Protein AF-A0A7S2J8N6-F1 (afdb_monomer_lite)

Sequence (350 aa):
DLPNPERLVEQILEKVAVFEDYTSNLTEEGRSVVRNVAEVIDEYPELQVMAEGHVSGPEMWRKKSEVAVLSRARAAVAAEALRAAGVLNDVAPVARGNEDALTACCRFRVRLGPLLPPQRRVDLITQRFGLDFPRQGAELSQQGCRVLNALASLVREAGSGATLVVPRQSSTLAWKRAELIVRTLREVLMEQNAGPEACVELQTAPEGSRIGMFAELVLHDGQTEAQAVPLEQQLMGERDPQEKLCEILADTPLAFGSTSGALLPEVLPVIRQLASVLRTVDRQTCLIEAYSGPKSARSKGTMQERAKHLAIALAEEGVDIPLIAKGHCAGYVAAGTSAAGPLLLGGPGW

InterPro domains:
  IPR036737 OmpA-like domain superfamily [G3DSA:3.30.1330.60] (3-128)
  IPR036737 OmpA-like domain superfamily [SSF103088] (10-90)

Organism: NCBI:txid1333877

Foldseek 3Di:
DPPDLVVVLQVLLQDWQAADALALHTDPSSLVSLLSNLVSCLLQLAWAKEWFFEADDDPPCPDQVSLQVRSQSNLVSSQVSSVVSPRNHNYHRHRPRCPPVDHRTIGMDTPDDPGDQLQLVLLVLCQEQNFDDPPPDLDGDPNNLSSLLSNLSSLLVLLQAKEKEAEPPDDPSLVSNLVVSQVSSVVSCVVVVRDPRRHYYYYYDDPPFPPPNDIGIGHDHPVPPPDPPDPCNVRPDDDDLQQQQLVLCVVPPFDADPPQLAGDPVCLVSLLSNLVSLQVDPSFEWEQEFEDAADDPVQQVSRQSNQVNSVVSSVVSPRPHHYHGGGDYHDPDPDDDDRPGTDRDRHDDD

Structure (mmCIF, N/CA/C/O backbone):
data_AF-A0A7S2J8N6-F1
#
_entry.id   AF-A0A7S2J8N6-F1
#
loop_
_atom_site.group_PDB
_atom_site.id
_atom_site.type_symbol
_atom_site.label_atom_id
_atom_site.label_alt_id
_atom_site.label_comp_id
_atom_site.label_asym_id
_atom_site.label_entity_id
_atom_site.label_seq_id
_atom_site.pdbx_PDB_ins_code
_atom_site.Cartn_x
_atom_site.Cartn_y
_atom_site.Cartn_z
_atom_site.occupancy
_atom_site.B_iso_or_equiv
_atom_site.auth_seq_id
_atom_site.auth_comp_id
_atom_site.auth_asym_id
_atom_site.auth_atom_id
_atom_site.pdbx_PDB_model_num
ATOM 1 N N . ASP A 1 1 ? -24.859 -1.851 -18.350 1.00 35.53 1 ASP A N 1
ATOM 2 C CA . ASP A 1 1 ? -23.498 -2.387 -18.543 1.00 35.53 1 ASP A CA 1
ATOM 3 C C . ASP A 1 1 ? -22.463 -1.352 -18.143 1.00 35.53 1 ASP A C 1
ATOM 5 O O . ASP A 1 1 ? -22.032 -0.555 -18.965 1.00 35.53 1 ASP A O 1
ATOM 9 N N . LEU A 1 2 ? -22.131 -1.299 -16.852 1.00 32.44 2 LEU A N 1
ATOM 10 C CA . LEU A 1 2 ? -20.986 -0.515 -16.386 1.00 32.44 2 LEU A CA 1
ATOM 11 C C . LEU A 1 2 ? -19.710 -1.305 -16.729 1.00 32.44 2 LEU A C 1
ATOM 13 O O . LEU A 1 2 ? -19.718 -2.531 -16.580 1.00 32.44 2 LEU A O 1
ATOM 17 N N . PRO A 1 3 ? -18.644 -0.663 -17.237 1.00 45.38 3 PRO A N 1
ATOM 18 C CA . PRO A 1 3 ? -17.388 -1.354 -17.509 1.00 45.38 3 PRO A CA 1
ATOM 19 C C . PRO A 1 3 ? -16.871 -2.006 -16.221 1.00 45.38 3 PRO A C 1
ATOM 21 O O . PRO A 1 3 ? -16.915 -1.387 -15.162 1.00 45.38 3 PRO A O 1
ATOM 24 N N . ASN A 1 4 ? -16.401 -3.258 -16.311 1.00 63.69 4 ASN A N 1
ATOM 25 C CA . ASN A 1 4 ? -15.725 -3.922 -15.196 1.00 63.69 4 ASN A CA 1
ATOM 26 C C . ASN A 1 4 ? -14.565 -3.005 -14.742 1.00 63.69 4 ASN A C 1
ATOM 28 O O . ASN A 1 4 ? -13.713 -2.709 -15.588 1.00 63.69 4 ASN A O 1
ATOM 32 N N . PRO A 1 5 ? -14.529 -2.532 -13.481 1.00 63.34 5 PRO A N 1
ATOM 33 C CA . PRO A 1 5 ? -13.487 -1.630 -12.987 1.00 63.34 5 PRO A CA 1
ATOM 34 C C . PRO A 1 5 ? -12.076 -2.170 -13.248 1.00 63.34 5 PRO A C 1
ATOM 36 O O . PRO A 1 5 ? -11.190 -1.399 -13.604 1.00 63.34 5 PRO A O 1
ATOM 39 N N . GLU A 1 6 ? -11.890 -3.493 -13.234 1.00 64.75 6 GLU A N 1
ATOM 40 C CA . GLU A 1 6 ? -10.623 -4.146 -13.587 1.00 64.75 6 GLU A CA 1
ATOM 41 C C . GLU A 1 6 ? -10.170 -3.800 -15.013 1.00 64.75 6 GLU A C 1
ATOM 43 O O . GLU A 1 6 ? -9.019 -3.431 -15.228 1.00 64.75 6 GLU A O 1
ATOM 48 N N . ARG A 1 7 ? -11.089 -3.832 -15.990 1.00 66.75 7 ARG A N 1
ATOM 49 C CA . ARG A 1 7 ? -10.781 -3.489 -17.388 1.00 66.75 7 ARG A CA 1
ATOM 50 C C . ARG A 1 7 ? -10.453 -2.012 -17.563 1.00 66.75 7 ARG A C 1
ATOM 52 O O . ARG A 1 7 ? -9.656 -1.668 -18.430 1.00 66.75 7 ARG A O 1
ATOM 59 N N . LEU A 1 8 ? -11.084 -1.138 -16.780 1.00 67.75 8 LEU A N 1
ATOM 60 C CA . LEU A 1 8 ? -10.818 0.298 -16.840 1.00 67.75 8 LEU A CA 1
ATOM 61 C C . LEU A 1 8 ? -9.439 0.617 -16.244 1.00 67.75 8 LEU A C 1
ATOM 63 O O . LEU A 1 8 ? -8.675 1.378 -16.836 1.00 67.75 8 LEU A O 1
ATOM 67 N N . VAL A 1 9 ? -9.098 -0.026 -15.125 1.00 71.44 9 VAL A N 1
ATOM 68 C CA . VAL A 1 9 ? -7.772 0.058 -14.502 1.00 71.44 9 VAL A CA 1
ATOM 69 C C . VAL A 1 9 ? -6.700 -0.468 -15.459 1.00 71.44 9 VAL A C 1
ATOM 71 O O . VAL A 1 9 ? -5.719 0.231 -15.705 1.00 71.44 9 VAL A O 1
ATOM 74 N N . GLU A 1 10 ? -6.901 -1.634 -16.080 1.00 72.31 10 GLU A N 1
ATOM 75 C CA . GLU A 1 10 ? -5.975 -2.171 -17.089 1.00 72.31 10 GLU A CA 1
ATOM 76 C C . GLU A 1 10 ? -5.747 -1.187 -18.246 1.00 72.31 10 GLU A C 1
ATOM 78 O O . GLU A 1 10 ? -4.602 -0.858 -18.555 1.00 72.31 10 GLU A O 1
ATOM 83 N N . GLN A 1 11 ? -6.819 -0.649 -18.834 1.00 72.12 11 GLN A N 1
ATOM 84 C CA . GLN A 1 11 ? -6.728 0.296 -19.955 1.00 72.12 11 GLN A CA 1
ATOM 85 C C . GLN A 1 11 ? -5.982 1.586 -19.596 1.00 72.12 11 GLN A C 1
ATOM 87 O O . GLN A 1 11 ? -5.274 2.152 -20.433 1.00 72.12 11 GLN A O 1
ATOM 92 N N . ILE A 1 12 ? -6.135 2.082 -18.367 1.00 71.25 12 ILE A N 1
ATOM 93 C CA . ILE A 1 12 ? -5.441 3.301 -17.939 1.00 71.25 12 ILE A CA 1
ATOM 94 C C . ILE A 1 12 ? -3.959 3.015 -17.672 1.00 71.25 12 ILE A C 1
ATOM 96 O O . ILE A 1 12 ? -3.109 3.848 -18.001 1.00 71.25 12 ILE A O 1
ATOM 100 N N . LEU A 1 13 ? -3.634 1.827 -17.161 1.00 73.00 13 LEU A N 1
ATOM 101 C CA . LEU A 1 13 ? -2.261 1.400 -16.885 1.00 73.00 13 LEU A CA 1
ATOM 102 C C . LEU A 1 13 ? -1.470 1.006 -18.139 1.00 73.00 13 LEU A C 1
ATOM 104 O O . LEU A 1 13 ? -0.242 1.092 -18.134 1.00 73.00 13 LEU A O 1
ATOM 108 N N . GLU A 1 14 ? -2.143 0.673 -19.242 1.00 72.81 14 GLU A N 1
ATOM 109 C CA . GLU A 1 14 ? -1.502 0.456 -20.547 1.00 72.81 14 GLU A CA 1
ATOM 110 C C . GLU A 1 14 ? -0.820 1.715 -21.114 1.00 72.81 14 GLU A C 1
ATOM 112 O O . GLU A 1 14 ? 0.049 1.606 -21.991 1.00 72.81 14 GLU A O 1
ATOM 117 N N . LYS A 1 15 ? -1.158 2.908 -20.599 1.00 81.44 15 LYS A N 1
ATOM 118 C CA . LYS A 1 15 ? -0.473 4.155 -20.958 1.00 81.44 15 LYS A CA 1
ATOM 119 C C . LYS A 1 15 ? 0.995 4.108 -20.537 1.00 81.44 15 LYS A C 1
ATOM 121 O O . LYS A 1 15 ? 1.363 3.612 -19.473 1.00 81.44 15 LYS A O 1
ATOM 126 N N . VAL A 1 16 ? 1.850 4.679 -21.380 1.00 89.62 16 VAL A N 1
ATOM 127 C CA . VAL A 1 16 ? 3.299 4.677 -21.171 1.00 89.62 16 VAL A CA 1
ATOM 128 C C . VAL A 1 16 ? 3.792 6.052 -20.731 1.00 89.62 16 VAL A C 1
ATOM 130 O O . VAL A 1 16 ? 3.477 7.065 -21.349 1.00 89.62 16 VAL A O 1
ATOM 133 N N . ALA A 1 17 ? 4.586 6.101 -19.665 1.00 91.69 17 ALA A N 1
ATOM 134 C CA . ALA A 1 17 ? 5.296 7.310 -19.268 1.00 91.69 17 ALA A CA 1
ATOM 135 C C . ALA A 1 17 ? 6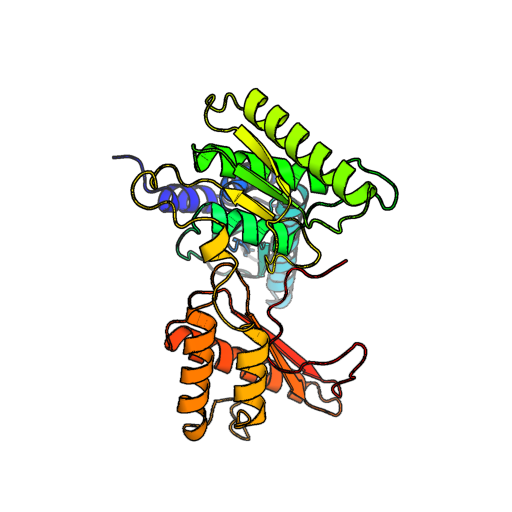.543 7.476 -20.143 1.00 91.69 17 ALA A C 1
ATOM 137 O O . ALA A 1 17 ? 7.413 6.602 -20.161 1.00 91.69 17 ALA A O 1
ATOM 138 N N . VAL A 1 18 ? 6.628 8.590 -20.867 1.00 93.62 18 VAL A N 1
ATOM 139 C CA . VAL A 1 18 ? 7.694 8.852 -21.842 1.00 93.62 18 VAL A CA 1
ATOM 140 C C . VAL A 1 18 ? 8.885 9.557 -21.189 1.00 93.62 18 VAL A C 1
ATOM 142 O O . VAL A 1 18 ? 8.731 10.465 -20.363 1.00 93.62 18 VAL A O 1
ATOM 145 N N . PHE A 1 19 ? 10.086 9.147 -21.581 1.00 93.50 19 PHE A N 1
ATOM 146 C CA . PHE A 1 19 ? 11.360 9.699 -21.135 1.00 93.50 19 PHE A CA 1
ATOM 147 C C . PHE A 1 19 ? 12.071 10.404 -22.282 1.00 93.50 19 PHE A C 1
ATOM 149 O O . PHE A 1 19 ? 11.865 10.068 -23.445 1.00 93.50 19 PHE A O 1
ATOM 156 N N . GLU A 1 20 ? 12.948 11.345 -21.946 1.00 91.62 20 GLU A N 1
ATOM 157 C CA . GLU A 1 20 ? 13.884 11.888 -22.925 1.00 91.62 20 GLU A CA 1
ATOM 158 C C . GLU A 1 20 ? 14.775 10.764 -23.482 1.00 91.62 20 GLU A C 1
ATOM 160 O O . GLU A 1 20 ? 15.126 9.784 -22.798 1.00 91.62 20 GLU A O 1
ATOM 165 N N . ASP A 1 21 ? 15.146 10.906 -24.751 1.00 85.25 21 ASP A N 1
ATOM 166 C CA . ASP A 1 21 ? 15.967 9.924 -25.443 1.00 85.25 21 ASP A CA 1
ATOM 167 C C . ASP A 1 21 ? 17.294 9.698 -24.716 1.00 85.25 21 ASP A C 1
ATOM 169 O O . ASP A 1 21 ? 17.969 10.628 -24.287 1.00 85.25 21 ASP A O 1
ATOM 173 N N . TYR A 1 22 ? 17.673 8.426 -24.580 1.00 84.38 22 TYR A N 1
ATOM 174 C CA . TYR A 1 22 ? 18.912 7.982 -23.924 1.00 84.38 22 TYR A CA 1
ATOM 175 C C . TYR A 1 22 ? 19.095 8.398 -22.450 1.00 84.38 22 TYR A C 1
ATOM 177 O O . TYR A 1 22 ? 20.142 8.103 -21.876 1.00 84.38 22 TYR A O 1
ATOM 185 N N . THR A 1 23 ? 18.096 9.001 -21.799 1.00 89.56 23 THR A N 1
ATOM 186 C CA . THR A 1 23 ? 18.165 9.369 -20.375 1.00 89.56 23 THR A CA 1
ATOM 187 C C . THR A 1 23 ? 17.046 8.726 -19.551 1.00 89.56 23 THR A C 1
ATOM 189 O O . THR A 1 23 ? 16.111 8.111 -20.076 1.00 89.56 23 THR A O 1
ATOM 192 N N . SER A 1 24 ? 17.149 8.840 -18.226 1.00 91.69 24 SER A N 1
ATOM 193 C CA . SER A 1 24 ? 16.074 8.517 -17.281 1.00 91.69 24 SER A CA 1
ATOM 194 C C . SER A 1 24 ? 15.278 9.755 -16.857 1.00 91.69 24 SER A C 1
ATOM 196 O O . SER A 1 24 ? 14.591 9.716 -15.837 1.00 91.69 24 SER A O 1
ATOM 198 N N . ASN A 1 25 ? 15.354 10.848 -17.620 1.00 94.06 25 ASN A N 1
ATOM 199 C CA . ASN A 1 25 ? 14.596 12.059 -17.338 1.00 94.06 25 ASN A CA 1
ATOM 200 C C . ASN A 1 25 ? 13.169 11.907 -17.851 1.00 94.06 25 ASN A C 1
ATOM 202 O O . ASN A 1 25 ? 12.933 11.675 -19.036 1.00 94.06 25 ASN A O 1
ATOM 206 N N . LEU A 1 26 ? 12.218 12.033 -16.933 1.00 93.94 26 LEU A N 1
ATOM 207 C CA . LEU A 1 26 ? 10.799 11.966 -17.240 1.00 93.94 26 LEU A CA 1
ATOM 208 C C . LEU A 1 26 ? 10.360 13.270 -17.929 1.00 93.94 26 LEU A C 1
ATOM 210 O O . LEU A 1 26 ? 10.546 14.358 -17.365 1.00 93.94 26 LEU A O 1
ATOM 214 N N . THR A 1 27 ? 9.768 13.147 -19.119 1.00 95.81 27 THR A N 1
ATOM 215 C CA . THR A 1 27 ? 9.205 14.283 -19.873 1.00 95.81 27 THR A CA 1
ATOM 216 C C . THR A 1 27 ? 7.976 14.858 -19.166 1.00 95.81 27 THR A C 1
ATOM 218 O O . THR A 1 27 ? 7.416 14.229 -18.267 1.00 95.81 27 THR A O 1
ATOM 221 N N . GLU A 1 28 ? 7.519 16.046 -19.565 1.00 94.69 28 GLU A N 1
ATOM 222 C CA . GLU A 1 28 ? 6.268 16.617 -19.045 1.00 94.69 28 GLU A CA 1
ATOM 223 C C . GLU A 1 28 ? 5.057 15.718 -19.343 1.00 94.69 28 GLU A C 1
ATOM 225 O O . GLU A 1 28 ? 4.251 15.445 -18.451 1.00 94.69 28 GLU A O 1
ATOM 230 N N . GLU A 1 29 ? 4.985 15.167 -20.557 1.00 93.44 29 GLU A N 1
ATOM 231 C CA . GLU A 1 29 ? 3.969 14.184 -20.943 1.00 93.44 29 GLU A CA 1
ATOM 232 C C . GLU A 1 29 ? 4.040 12.936 -20.054 1.00 93.44 29 GLU A C 1
ATOM 234 O O . GLU A 1 29 ? 3.033 12.521 -19.477 1.00 93.44 29 GLU A O 1
ATOM 239 N N . GLY A 1 30 ? 5.242 12.390 -19.848 1.00 93.12 30 GLY A N 1
ATOM 240 C CA . GLY A 1 30 ? 5.458 11.270 -18.936 1.00 93.12 30 GLY A CA 1
ATOM 241 C C . GLY A 1 30 ? 4.990 11.572 -17.511 1.00 93.12 30 GLY A C 1
ATOM 242 O O . GLY A 1 30 ? 4.390 10.708 -16.873 1.00 93.12 30 GLY A O 1
ATOM 243 N N . ARG A 1 31 ? 5.206 12.798 -17.009 1.00 93.88 31 ARG A N 1
ATOM 244 C CA . ARG A 1 31 ? 4.775 13.203 -15.656 1.00 93.88 31 ARG A CA 1
ATOM 245 C C . ARG A 1 31 ? 3.259 13.284 -15.580 1.00 93.88 31 ARG A C 1
ATOM 247 O O . ARG A 1 31 ? 2.681 12.920 -14.561 1.00 93.88 31 ARG A O 1
ATOM 254 N N . SER A 1 32 ? 2.619 13.738 -16.654 1.00 93.25 32 SER A N 1
ATOM 255 C CA . SER A 1 32 ? 1.165 13.724 -16.784 1.00 93.25 32 SER A CA 1
ATOM 256 C C . SER A 1 32 ? 0.612 12.298 -16.719 1.00 93.25 32 SER A C 1
ATOM 258 O O . SER A 1 32 ? -0.303 12.036 -15.944 1.00 93.25 32 SER A O 1
ATOM 260 N N . VAL A 1 33 ? 1.227 11.348 -17.434 1.00 92.19 33 VAL A N 1
ATOM 261 C CA . VAL A 1 33 ? 0.838 9.928 -17.371 1.00 92.19 33 VAL A CA 1
ATOM 262 C C . VAL A 1 33 ? 1.000 9.366 -15.960 1.00 92.19 33 VAL A C 1
ATOM 264 O O . VAL A 1 33 ? 0.071 8.740 -15.465 1.00 92.19 33 VAL A O 1
ATOM 267 N N . VAL A 1 34 ? 2.127 9.627 -15.288 1.00 93.69 34 VAL A N 1
ATOM 268 C CA . VAL A 1 34 ? 2.348 9.177 -13.902 1.00 93.69 34 VAL A CA 1
ATOM 269 C C . VAL A 1 34 ? 1.271 9.709 -12.955 1.00 93.69 34 VAL A C 1
ATOM 271 O O . VAL A 1 34 ? 0.776 8.946 -12.134 1.00 93.69 34 VAL A O 1
ATOM 274 N N . ARG A 1 35 ? 0.880 10.986 -13.075 1.00 91.38 35 ARG A N 1
ATOM 275 C CA . ARG A 1 35 ? -0.196 11.564 -12.250 1.00 91.38 35 ARG A CA 1
ATOM 276 C C . ARG A 1 35 ? -1.538 10.884 -12.500 1.00 91.38 35 ARG A C 1
ATOM 278 O O . ARG A 1 35 ? -2.178 10.468 -11.546 1.00 91.38 35 ARG A O 1
ATOM 285 N N . ASN A 1 36 ? -1.908 10.688 -13.763 1.00 89.69 36 ASN A N 1
ATOM 286 C CA . ASN A 1 36 ? -3.159 10.010 -14.111 1.00 89.69 36 ASN A CA 1
ATOM 287 C C . ASN A 1 36 ? -3.177 8.557 -13.611 1.00 89.69 36 ASN A C 1
ATOM 289 O O . ASN A 1 36 ? -4.205 8.064 -13.167 1.00 89.69 36 ASN A O 1
ATOM 293 N N . VAL A 1 37 ? -2.037 7.862 -13.689 1.00 90.44 37 VAL A N 1
ATOM 294 C CA . VAL A 1 37 ? -1.900 6.511 -13.133 1.00 90.44 37 VAL A CA 1
ATOM 295 C C . VAL A 1 37 ? -2.060 6.545 -11.619 1.00 90.44 37 VAL A C 1
ATOM 297 O O . VAL A 1 37 ? -2.795 5.718 -11.093 1.00 90.44 37 VAL A O 1
ATOM 300 N N . ALA A 1 38 ? -1.416 7.499 -10.938 1.00 90.12 38 ALA A N 1
ATOM 301 C CA . ALA A 1 38 ? -1.512 7.660 -9.492 1.00 90.12 38 ALA A CA 1
ATOM 302 C C . ALA A 1 38 ? -2.962 7.851 -9.030 1.00 90.12 38 ALA A C 1
ATOM 304 O O . ALA A 1 38 ? -3.392 7.138 -8.135 1.00 90.12 38 ALA A O 1
ATOM 305 N N . GLU A 1 39 ? -3.717 8.737 -9.684 1.00 85.69 39 GLU A N 1
ATOM 306 C CA . GLU A 1 39 ? -5.131 8.997 -9.372 1.00 85.69 39 GLU A CA 1
ATOM 307 C C . GLU A 1 39 ? -5.996 7.735 -9.460 1.00 85.69 39 GLU A C 1
ATOM 309 O O . GLU A 1 39 ? -6.890 7.543 -8.646 1.00 85.69 39 GLU A O 1
ATOM 314 N N . VAL A 1 40 ? -5.712 6.853 -10.421 1.00 85.62 40 VAL A N 1
ATOM 315 C CA . VAL A 1 40 ? -6.485 5.620 -10.612 1.00 85.62 40 VAL A CA 1
ATOM 316 C C . VAL A 1 40 ? -6.108 4.542 -9.607 1.00 85.62 40 VAL A C 1
ATOM 318 O O . VAL A 1 40 ? -6.986 3.857 -9.094 1.00 85.62 40 VAL A O 1
ATOM 321 N N . ILE A 1 41 ? -4.815 4.350 -9.336 1.00 85.69 41 ILE A N 1
ATOM 322 C CA . ILE A 1 41 ? -4.380 3.269 -8.437 1.00 85.69 41 ILE A CA 1
ATOM 323 C C . ILE A 1 41 ? -4.596 3.600 -6.959 1.00 85.69 41 ILE A C 1
ATOM 325 O O . ILE A 1 41 ? -4.677 2.671 -6.158 1.00 85.69 41 ILE A O 1
ATOM 329 N N . ASP A 1 42 ? -4.740 4.883 -6.608 1.00 83.00 42 ASP A N 1
ATOM 330 C CA . ASP A 1 42 ? -4.993 5.332 -5.231 1.00 83.00 42 ASP A CA 1
ATOM 331 C C . ASP A 1 42 ? -6.320 4.791 -4.665 1.00 83.00 42 ASP A C 1
ATOM 333 O O . ASP A 1 42 ? -6.431 4.541 -3.466 1.00 83.00 42 ASP A O 1
ATOM 337 N N . GLU A 1 43 ? -7.304 4.510 -5.528 1.00 77.88 43 GLU A N 1
ATOM 338 C CA . GLU A 1 43 ? -8.572 3.865 -5.146 1.00 77.88 43 GLU A CA 1
ATOM 339 C C . GLU A 1 43 ? -8.417 2.370 -4.798 1.00 77.88 43 GLU A C 1
ATOM 341 O O . GLU A 1 43 ? -9.269 1.784 -4.120 1.00 77.88 43 GLU A O 1
ATOM 346 N N . TYR A 1 44 ? -7.316 1.749 -5.230 1.00 81.06 44 TYR A N 1
ATOM 347 C CA . TYR A 1 44 ? -7.068 0.310 -5.116 1.00 81.06 44 TYR A CA 1
ATOM 348 C C . TYR A 1 44 ? -5.696 0.031 -4.478 1.00 81.06 44 TYR A C 1
ATOM 350 O O . TYR A 1 44 ? -4.800 -0.517 -5.134 1.00 81.06 44 TYR A O 1
ATOM 358 N N . PRO A 1 45 ? -5.490 0.400 -3.200 1.00 80.69 45 PRO A N 1
ATOM 359 C CA . PRO A 1 45 ? -4.203 0.299 -2.494 1.00 80.69 45 PRO A CA 1
ATOM 360 C C . PRO A 1 45 ? -3.655 -1.138 -2.380 1.00 80.69 45 PRO A C 1
ATOM 362 O O . PRO A 1 45 ? -2.465 -1.353 -2.120 1.00 80.69 45 PRO A O 1
ATOM 365 N N . GLU A 1 46 ? -4.501 -2.147 -2.573 1.00 77.00 46 GLU A N 1
ATOM 366 C CA . GLU A 1 46 ? -4.131 -3.558 -2.603 1.00 77.00 46 GLU A CA 1
ATOM 367 C C . GLU A 1 46 ? -3.369 -3.972 -3.862 1.00 77.00 46 GLU A C 1
ATOM 369 O O . GLU A 1 46 ? -2.619 -4.954 -3.820 1.00 77.00 46 GLU A O 1
ATOM 374 N N . LEU A 1 47 ? -3.519 -3.229 -4.963 1.00 81.56 47 LEU A N 1
ATOM 375 C CA . LEU A 1 47 ? -2.905 -3.599 -6.229 1.00 81.56 47 LEU A CA 1
ATOM 376 C C . LEU A 1 47 ? -1.385 -3.486 -6.141 1.00 81.56 47 LEU A C 1
ATOM 378 O O . LEU A 1 47 ? -0.829 -2.462 -5.733 1.00 81.56 47 LEU A O 1
ATOM 382 N N . GLN A 1 48 ? -0.710 -4.547 -6.580 1.00 83.00 48 GLN A N 1
ATOM 383 C CA . GLN A 1 48 ? 0.729 -4.532 -6.809 1.00 83.00 48 GLN A CA 1
ATOM 384 C C . GLN A 1 48 ? 1.000 -3.976 -8.201 1.00 83.00 48 GLN A C 1
ATOM 386 O O . GLN A 1 48 ? 0.591 -4.567 -9.207 1.00 83.00 48 GLN A O 1
ATOM 391 N N . VAL A 1 49 ? 1.724 -2.864 -8.256 1.00 86.06 49 VAL A N 1
ATOM 392 C CA . VAL A 1 49 ? 2.026 -2.151 -9.496 1.00 86.06 49 VAL A CA 1
ATOM 393 C C . VAL A 1 49 ? 3.474 -2.415 -9.888 1.00 86.06 49 VAL A C 1
ATOM 395 O O . VAL A 1 49 ? 4.401 -2.257 -9.103 1.00 86.06 49 VAL A O 1
ATOM 398 N N . MET A 1 50 ? 3.694 -2.811 -11.132 1.00 89.00 50 MET A N 1
ATOM 399 C CA . MET A 1 50 ? 5.004 -2.982 -11.742 1.00 89.00 50 MET A CA 1
ATOM 400 C C . MET A 1 50 ? 5.264 -1.803 -12.679 1.00 89.00 50 MET A C 1
ATOM 402 O O . MET A 1 50 ? 4.536 -1.607 -13.650 1.00 89.00 50 MET A O 1
ATOM 406 N N . ALA A 1 51 ? 6.316 -1.035 -12.405 1.00 91.94 51 ALA A N 1
ATOM 407 C CA . ALA A 1 51 ? 6.829 -0.017 -13.314 1.00 91.94 51 ALA A CA 1
ATOM 408 C C . ALA A 1 51 ? 7.873 -0.668 -14.232 1.00 91.94 51 ALA A C 1
ATOM 410 O O . ALA A 1 51 ? 9.005 -0.923 -13.817 1.00 91.94 51 ALA A O 1
ATOM 411 N N . GLU A 1 52 ? 7.484 -0.993 -15.460 1.00 92.50 52 GLU A N 1
ATOM 412 C CA . GLU A 1 52 ? 8.312 -1.690 -16.441 1.00 92.50 52 GLU A CA 1
ATOM 413 C C . GLU A 1 52 ? 9.069 -0.688 -17.313 1.00 92.50 52 GLU A C 1
ATOM 415 O O . GLU A 1 52 ? 8.487 -0.031 -18.171 1.00 92.50 52 GLU A O 1
ATOM 420 N N . GLY A 1 53 ? 10.377 -0.551 -17.107 1.00 91.88 53 GLY A N 1
ATOM 421 C CA . GLY A 1 53 ? 11.210 0.345 -17.907 1.00 91.88 53 GLY A CA 1
ATOM 422 C C . GLY A 1 53 ? 11.630 -0.303 -19.223 1.00 91.88 53 GLY A C 1
ATOM 423 O O . GLY A 1 53 ? 12.231 -1.379 -19.210 1.00 91.88 53 GLY A O 1
ATOM 424 N N . HIS A 1 54 ? 11.409 0.379 -20.343 1.00 90.06 54 HIS A N 1
ATOM 425 C CA . HIS A 1 54 ? 11.786 -0.072 -21.681 1.00 90.06 54 HIS A CA 1
ATOM 426 C C . HIS A 1 54 ? 12.769 0.895 -22.360 1.00 90.06 54 HIS A C 1
ATOM 428 O O . HIS A 1 54 ? 12.807 2.112 -22.131 1.00 90.06 54 HIS A O 1
ATOM 434 N N . VAL A 1 55 ? 13.627 0.321 -23.193 1.00 87.00 55 VAL A N 1
ATOM 435 C CA . VAL A 1 55 ? 14.668 1.000 -23.954 1.00 87.00 55 VAL A CA 1
ATOM 436 C C . VAL A 1 55 ? 14.735 0.340 -25.324 1.00 87.00 55 VAL A C 1
ATOM 438 O O . VAL A 1 55 ? 15.129 -0.816 -25.433 1.00 87.00 55 VAL A O 1
ATOM 441 N N . SER A 1 56 ? 14.456 1.086 -26.383 1.00 73.50 56 SER A N 1
ATOM 442 C CA . SER A 1 56 ? 14.836 0.696 -27.738 1.00 73.50 56 SER A CA 1
ATOM 443 C C . SER A 1 56 ? 15.559 1.857 -28.421 1.00 73.50 56 SER A C 1
ATOM 445 O O . SER A 1 56 ? 15.497 3.000 -27.964 1.00 73.50 56 SER A O 1
ATOM 447 N N . GLY A 1 57 ? 16.354 1.542 -29.440 1.00 61.62 57 GLY A N 1
ATOM 448 C CA . GLY A 1 57 ? 17.165 2.511 -30.171 1.00 61.62 57 GLY A CA 1
ATOM 449 C C . GLY A 1 57 ? 17.875 1.831 -31.347 1.00 61.62 57 GLY A C 1
ATOM 450 O O . GLY A 1 57 ? 18.368 0.718 -31.145 1.00 61.62 57 GLY A O 1
ATOM 451 N N . PRO A 1 58 ? 17.937 2.445 -32.546 1.00 54.16 58 PRO A N 1
ATOM 452 C CA . PRO A 1 58 ? 18.296 1.724 -33.769 1.00 54.16 58 PRO A CA 1
ATOM 453 C C . PRO A 1 58 ? 19.732 1.188 -33.818 1.00 54.16 58 PRO A C 1
ATOM 455 O O . PRO A 1 58 ? 19.950 0.154 -34.433 1.00 54.16 58 PRO A O 1
ATOM 458 N N . GLU A 1 59 ? 20.720 1.827 -33.179 1.00 53.94 59 GLU A N 1
ATOM 459 C CA . GLU A 1 59 ? 22.132 1.456 -33.422 1.00 53.94 59 GLU A CA 1
ATOM 460 C C . GLU A 1 59 ? 23.098 1.646 -32.233 1.00 53.94 59 GLU A C 1
ATOM 462 O O . GLU A 1 59 ? 24.264 1.252 -32.315 1.00 53.94 59 GLU A O 1
ATOM 467 N N . MET A 1 60 ? 22.664 2.225 -31.106 1.00 50.91 60 MET A N 1
ATOM 468 C CA . MET A 1 60 ? 23.613 2.723 -30.092 1.00 50.91 60 MET A CA 1
ATOM 469 C C . MET A 1 60 ? 23.943 1.755 -28.950 1.00 50.91 60 MET A C 1
ATOM 471 O O . MET A 1 60 ? 25.024 1.837 -28.370 1.00 50.91 60 MET A O 1
ATOM 475 N N . TRP A 1 61 ? 23.077 0.790 -28.644 1.00 58.88 61 TRP A N 1
ATOM 476 C CA . TRP A 1 61 ? 23.283 -0.085 -27.490 1.00 58.88 61 TRP A CA 1
ATOM 477 C C . TRP A 1 61 ? 24.026 -1.365 -27.871 1.00 58.88 61 TRP A C 1
ATOM 479 O O . TRP A 1 61 ? 23.472 -2.465 -27.875 1.00 58.88 61 TRP A O 1
ATOM 489 N N . ARG A 1 62 ? 25.319 -1.235 -28.186 1.00 57.34 62 ARG A N 1
ATOM 490 C CA . ARG A 1 62 ? 26.181 -2.387 -28.525 1.00 57.34 62 ARG A CA 1
ATOM 491 C C . ARG A 1 62 ? 26.334 -3.379 -27.364 1.00 57.34 62 ARG A C 1
ATOM 493 O O . ARG A 1 62 ? 26.758 -4.512 -27.582 1.00 57.34 62 ARG A O 1
ATOM 500 N N . LYS A 1 63 ? 25.998 -2.974 -26.130 1.00 71.06 63 LYS A N 1
ATOM 501 C CA . LYS A 1 63 ? 26.120 -3.793 -24.919 1.00 71.06 63 LYS A CA 1
ATOM 502 C C . LYS A 1 63 ? 24.782 -3.931 -24.196 1.00 71.06 63 LYS A C 1
ATOM 504 O O . LYS A 1 63 ? 24.216 -2.955 -23.711 1.00 71.06 63 LYS A O 1
ATOM 509 N N . LYS A 1 64 ? 24.341 -5.180 -24.001 1.00 78.31 64 LYS A N 1
ATOM 510 C CA . LYS A 1 64 ? 23.148 -5.532 -23.203 1.00 78.31 64 LYS A CA 1
ATOM 511 C C . LYS A 1 64 ? 23.155 -4.926 -21.791 1.00 78.31 64 LYS A C 1
ATOM 513 O O . LYS A 1 64 ? 22.097 -4.652 -21.237 1.00 78.31 64 LYS A O 1
ATOM 518 N N . SER A 1 65 ? 24.337 -4.702 -21.212 1.00 81.69 65 SER A N 1
ATOM 519 C CA . SER A 1 65 ? 24.485 -4.093 -19.887 1.00 81.69 65 SER A CA 1
ATOM 520 C C . SER A 1 65 ? 23.960 -2.658 -19.826 1.00 81.69 65 SER A C 1
ATOM 522 O O . SER A 1 65 ? 23.340 -2.289 -18.838 1.00 81.69 65 SER A O 1
ATOM 524 N N . GLU A 1 66 ? 24.172 -1.857 -20.869 1.00 83.69 66 GLU A N 1
ATOM 525 C CA . GLU A 1 66 ? 23.760 -0.447 -20.895 1.00 83.69 66 GLU A CA 1
ATOM 526 C C . GLU A 1 66 ? 22.237 -0.324 -21.051 1.00 83.69 66 GLU A C 1
ATOM 528 O O . GLU A 1 66 ? 21.600 0.438 -20.324 1.00 83.69 66 GLU A O 1
ATOM 533 N N . VAL A 1 67 ? 21.645 -1.179 -21.893 1.00 85.25 67 VAL A N 1
ATOM 534 C CA . VAL A 1 67 ? 20.186 -1.339 -22.028 1.00 85.25 67 VAL A CA 1
ATOM 535 C C . VAL A 1 67 ? 19.546 -1.674 -20.681 1.00 85.25 67 VAL A C 1
ATOM 537 O O . VAL A 1 67 ? 18.575 -1.038 -20.274 1.00 85.25 67 VAL A O 1
ATOM 540 N N . ALA A 1 68 ? 20.105 -2.656 -19.966 1.00 85.88 68 ALA A N 1
ATOM 541 C CA . ALA A 1 68 ? 19.585 -3.086 -18.672 1.00 85.88 68 ALA A CA 1
ATOM 542 C C . ALA A 1 68 ? 19.699 -1.988 -17.601 1.00 85.88 68 ALA A C 1
ATOM 544 O O . ALA A 1 68 ? 18.778 -1.815 -16.801 1.00 85.88 68 ALA A O 1
ATOM 545 N N . VAL A 1 69 ? 20.804 -1.233 -17.587 1.00 90.00 69 VAL A N 1
ATOM 546 C CA . VAL A 1 69 ? 21.015 -0.122 -16.646 1.00 90.00 69 VAL A CA 1
ATOM 547 C C . VAL A 1 69 ? 20.015 1.004 -16.895 1.00 90.00 69 VAL A C 1
ATOM 549 O O . VAL A 1 69 ? 19.351 1.431 -15.951 1.00 90.00 69 VAL A O 1
ATOM 552 N N . LEU A 1 70 ? 19.853 1.452 -18.144 1.00 90.44 70 LEU A N 1
ATOM 553 C CA . LEU A 1 70 ? 18.935 2.548 -18.459 1.00 90.44 70 LEU A CA 1
ATOM 554 C C . LEU A 1 70 ? 17.470 2.154 -18.232 1.00 90.44 70 LEU A C 1
ATOM 556 O O . LEU A 1 70 ? 16.704 2.920 -17.651 1.00 90.44 70 LEU A O 1
ATOM 560 N N . SER A 1 71 ? 17.091 0.939 -18.630 1.00 91.94 71 SER A N 1
ATOM 561 C CA . SER A 1 71 ? 15.757 0.385 -18.376 1.00 91.94 71 SER A CA 1
ATOM 562 C C . SER A 1 71 ? 15.439 0.366 -16.879 1.00 91.94 71 SER A C 1
ATOM 564 O O . SER A 1 71 ? 14.383 0.843 -16.462 1.00 91.94 71 SER A O 1
ATOM 566 N N . ARG A 1 72 ? 16.386 -0.094 -16.050 1.00 93.56 72 ARG A N 1
ATOM 567 C CA . ARG A 1 72 ? 16.245 -0.074 -14.591 1.00 93.56 72 ARG A CA 1
ATOM 568 C C . ARG A 1 72 ? 16.120 1.345 -14.043 1.00 93.56 72 ARG A C 1
ATOM 570 O O . ARG A 1 72 ? 15.291 1.571 -13.167 1.00 93.56 72 ARG A O 1
ATOM 577 N N . ALA A 1 73 ? 16.924 2.284 -14.540 1.00 93.88 73 ALA A N 1
ATOM 578 C CA . ALA A 1 73 ? 16.876 3.675 -14.100 1.00 93.88 73 ALA A CA 1
ATOM 579 C C . ALA A 1 73 ? 15.508 4.309 -14.395 1.00 93.88 73 ALA A C 1
ATOM 581 O O . ALA A 1 73 ? 14.923 4.928 -13.514 1.00 93.88 73 ALA A O 1
ATOM 582 N N . ARG A 1 74 ? 14.949 4.087 -15.590 1.00 94.44 74 ARG A N 1
ATOM 583 C CA . ARG A 1 74 ? 13.606 4.567 -15.960 1.00 94.44 74 ARG A CA 1
ATOM 584 C C . ARG A 1 74 ? 12.509 3.965 -15.087 1.00 94.44 74 ARG A C 1
ATOM 586 O O . ARG A 1 74 ? 11.684 4.706 -14.561 1.00 94.44 74 ARG A O 1
ATOM 593 N N . ALA A 1 75 ? 12.545 2.648 -14.877 1.00 95.06 75 ALA A N 1
ATOM 594 C CA . ALA A 1 75 ? 11.618 1.960 -13.979 1.00 95.06 75 ALA A CA 1
ATOM 595 C C . ALA A 1 75 ? 11.667 2.539 -12.555 1.00 95.06 75 ALA A C 1
ATOM 597 O O . ALA A 1 75 ? 10.631 2.791 -11.945 1.00 95.06 75 ALA A O 1
ATOM 598 N N . ALA A 1 76 ? 12.874 2.789 -12.038 1.00 94.44 76 ALA A N 1
ATOM 599 C CA . ALA A 1 76 ? 13.073 3.370 -10.716 1.00 94.44 76 ALA A CA 1
ATOM 600 C C . ALA A 1 76 ? 12.540 4.807 -10.625 1.00 94.44 76 ALA A C 1
ATOM 602 O O . ALA A 1 76 ? 11.848 5.122 -9.663 1.00 94.44 76 ALA A O 1
ATOM 603 N N . VAL A 1 77 ? 12.806 5.653 -11.627 1.00 96.88 77 VAL A N 1
ATOM 604 C CA . VAL A 1 77 ? 12.305 7.038 -11.664 1.00 96.88 77 VAL A CA 1
ATOM 605 C C . VAL A 1 77 ? 10.778 7.074 -11.743 1.00 96.88 77 VAL A C 1
ATOM 607 O O . VAL A 1 77 ? 10.158 7.847 -11.021 1.00 96.88 77 VAL A O 1
ATOM 610 N N . ALA A 1 78 ? 10.158 6.229 -12.571 1.00 95.25 78 ALA A N 1
ATOM 611 C CA . ALA A 1 78 ? 8.700 6.144 -12.659 1.00 95.25 78 ALA A CA 1
ATOM 612 C C . ALA A 1 78 ? 8.070 5.645 -11.347 1.00 95.25 78 ALA A C 1
ATOM 614 O O . ALA A 1 78 ? 7.094 6.226 -10.876 1.00 95.25 78 ALA A O 1
ATOM 615 N N . ALA A 1 79 ? 8.651 4.610 -10.730 1.00 93.69 79 ALA A N 1
ATOM 616 C CA . ALA A 1 79 ? 8.191 4.104 -9.440 1.00 93.69 79 ALA A CA 1
ATOM 617 C C . ALA A 1 79 ? 8.318 5.161 -8.334 1.00 93.69 79 ALA A C 1
ATOM 619 O O . ALA A 1 79 ? 7.401 5.333 -7.536 1.00 93.69 79 ALA A O 1
ATOM 620 N N . GLU A 1 80 ? 9.428 5.900 -8.304 1.00 92.81 80 GLU A N 1
ATOM 621 C CA . GLU A 1 80 ? 9.629 6.974 -7.333 1.00 92.81 80 GLU A CA 1
ATOM 622 C C . GLU A 1 80 ? 8.680 8.147 -7.567 1.00 92.81 80 GLU A C 1
ATOM 624 O O . GLU A 1 80 ? 8.167 8.720 -6.613 1.00 92.81 80 GLU A O 1
ATOM 629 N N . ALA A 1 81 ? 8.376 8.469 -8.824 1.00 94.44 81 ALA A N 1
ATOM 630 C CA . ALA A 1 81 ? 7.402 9.500 -9.151 1.00 94.44 81 ALA A CA 1
ATOM 631 C C . ALA A 1 81 ? 5.980 9.125 -8.691 1.00 94.44 81 ALA A C 1
ATOM 633 O O . ALA A 1 81 ? 5.274 9.991 -8.179 1.00 94.44 81 ALA A O 1
ATOM 634 N N . LEU A 1 82 ? 5.580 7.849 -8.792 1.00 91.44 82 LEU A N 1
ATOM 635 C CA . LEU A 1 82 ? 4.320 7.364 -8.213 1.00 91.44 82 LEU A CA 1
ATOM 636 C C . LEU A 1 82 ? 4.318 7.476 -6.682 1.00 91.44 82 LEU A C 1
ATOM 638 O O . LEU A 1 82 ? 3.371 8.009 -6.106 1.00 91.44 82 LEU A O 1
ATOM 642 N N . ARG A 1 83 ? 5.396 7.054 -6.009 1.00 88.06 83 ARG A N 1
ATOM 643 C CA . ARG A 1 83 ? 5.513 7.204 -4.544 1.00 88.06 83 ARG A CA 1
ATOM 644 C C . ARG A 1 83 ? 5.482 8.668 -4.109 1.00 88.06 83 ARG A C 1
ATOM 646 O O . ARG A 1 83 ? 4.820 9.004 -3.133 1.00 88.06 83 ARG A O 1
ATOM 653 N N . ALA A 1 84 ? 6.147 9.551 -4.852 1.00 87.69 84 ALA A N 1
ATOM 654 C CA . ALA A 1 84 ? 6.134 10.989 -4.605 1.00 87.69 84 ALA A CA 1
ATOM 655 C C . ALA A 1 84 ? 4.739 11.605 -4.811 1.00 87.69 84 ALA A C 1
ATOM 657 O O . ALA A 1 84 ? 4.378 12.534 -4.086 1.00 87.69 84 ALA A O 1
ATOM 658 N N . ALA A 1 85 ? 3.947 11.062 -5.745 1.00 88.00 85 ALA A N 1
ATOM 659 C CA . ALA A 1 85 ? 2.534 11.404 -5.911 1.00 88.00 85 ALA A CA 1
ATOM 660 C C . ALA A 1 85 ? 1.662 10.931 -4.732 1.00 88.00 85 ALA A C 1
ATOM 662 O O . ALA A 1 85 ? 0.572 11.457 -4.540 1.00 88.00 85 ALA A O 1
ATOM 663 N N . GLY A 1 86 ? 2.174 10.025 -3.893 1.00 82.00 86 GLY A N 1
ATOM 664 C CA . GLY A 1 86 ? 1.560 9.637 -2.625 1.00 82.00 86 GLY A CA 1
ATOM 665 C C . GLY A 1 86 ? 0.760 8.343 -2.664 1.00 82.00 86 GLY A C 1
ATOM 666 O O . GLY A 1 86 ? 0.066 8.073 -1.690 1.00 82.00 86 GLY A O 1
ATOM 667 N N . VAL A 1 87 ? 0.877 7.550 -3.735 1.00 87.25 87 VAL A N 1
ATOM 668 C CA . VAL A 1 87 ? 0.124 6.296 -3.874 1.00 87.25 87 VAL A CA 1
ATOM 669 C C . VAL A 1 87 ? 0.473 5.308 -2.762 1.00 87.25 87 VAL A C 1
ATOM 671 O O . VAL A 1 87 ? 1.639 5.157 -2.383 1.00 87.25 87 VAL A O 1
ATOM 674 N N . LEU A 1 88 ? -0.543 4.603 -2.268 1.00 84.38 88 LEU A N 1
ATOM 675 C CA . LEU A 1 88 ? -0.421 3.597 -1.205 1.00 84.38 88 LEU A CA 1
ATOM 676 C C . LEU A 1 88 ? -0.183 2.171 -1.748 1.00 84.38 88 LEU A C 1
ATOM 678 O O . LEU A 1 88 ? -0.157 1.190 -1.002 1.00 84.38 88 LEU A O 1
ATOM 682 N N . ASN A 1 89 ? 0.011 2.034 -3.057 1.00 87.00 89 ASN A N 1
ATOM 683 C CA . ASN A 1 89 ? 0.310 0.762 -3.704 1.00 87.00 89 ASN A CA 1
ATOM 684 C C . ASN A 1 89 ? 1.748 0.302 -3.447 1.00 87.00 89 ASN A C 1
ATOM 686 O O . ASN A 1 89 ? 2.679 1.102 -3.329 1.00 87.00 89 ASN A O 1
ATOM 690 N N . ASP A 1 90 ? 1.955 -1.014 -3.478 1.00 84.44 90 ASP A N 1
ATOM 691 C CA . ASP A 1 90 ? 3.304 -1.567 -3.592 1.00 84.44 90 ASP A CA 1
ATOM 692 C C . ASP A 1 90 ? 3.778 -1.442 -5.048 1.00 84.44 90 ASP A C 1
ATOM 694 O O . ASP A 1 90 ? 3.288 -2.146 -5.936 1.00 84.44 90 ASP A O 1
ATOM 698 N N . VAL A 1 91 ? 4.699 -0.506 -5.298 1.00 88.75 91 VAL A N 1
ATOM 699 C CA . VAL A 1 91 ? 5.227 -0.216 -6.638 1.00 88.75 91 VAL A CA 1
ATOM 700 C C . VAL A 1 91 ? 6.620 -0.824 -6.807 1.00 88.75 91 VAL A C 1
ATOM 702 O O . VAL A 1 91 ? 7.605 -0.335 -6.242 1.00 88.75 91 VAL A O 1
ATOM 705 N N . ALA A 1 92 ? 6.731 -1.852 -7.646 1.00 89.25 92 ALA A N 1
ATOM 706 C CA . ALA A 1 92 ? 7.970 -2.555 -7.951 1.00 89.25 92 ALA A CA 1
ATOM 707 C C . ALA A 1 92 ? 8.592 -2.070 -9.279 1.00 89.25 92 ALA A C 1
ATOM 709 O O . ALA A 1 92 ? 7.964 -2.193 -10.334 1.00 89.25 92 ALA A O 1
ATOM 710 N N . PRO A 1 93 ? 9.840 -1.565 -9.286 1.00 91.50 93 PRO A N 1
ATOM 711 C CA . PRO A 1 93 ? 10.539 -1.238 -10.525 1.00 91.50 93 PRO A CA 1
ATOM 712 C C . PRO A 1 93 ? 11.073 -2.508 -11.203 1.00 91.50 93 PRO A C 1
ATOM 714 O O . PRO A 1 93 ? 11.787 -3.306 -10.589 1.00 91.50 93 PRO A O 1
ATOM 717 N N . VAL A 1 94 ? 10.776 -2.679 -12.490 1.00 91.06 94 VAL A N 1
ATOM 718 C CA . VAL A 1 94 ? 11.166 -3.847 -13.290 1.00 91.06 94 VAL A CA 1
ATOM 719 C C . VAL A 1 94 ? 11.879 -3.399 -14.558 1.00 91.06 94 VAL A C 1
ATOM 721 O O . VAL A 1 94 ? 11.371 -2.601 -15.338 1.00 91.06 94 VAL A O 1
ATOM 724 N N . ALA A 1 95 ? 13.082 -3.925 -14.775 1.00 90.56 95 ALA A N 1
ATOM 725 C CA . ALA A 1 95 ? 13.852 -3.647 -15.980 1.00 90.56 95 ALA A CA 1
ATOM 726 C C . ALA A 1 95 ? 13.510 -4.672 -17.070 1.00 90.56 95 ALA A C 1
ATOM 728 O O . ALA A 1 95 ? 13.810 -5.853 -16.902 1.00 90.56 95 ALA A O 1
ATOM 729 N N . ARG A 1 96 ? 12.915 -4.214 -18.175 1.00 90.00 96 ARG A N 1
ATOM 730 C CA . ARG A 1 96 ? 12.579 -5.022 -19.361 1.00 90.00 96 ARG A CA 1
ATOM 731 C C . ARG A 1 96 ? 13.573 -4.865 -20.510 1.00 90.00 96 ARG A C 1
ATOM 733 O O . ARG A 1 96 ? 13.532 -5.595 -21.490 1.00 90.00 96 ARG A O 1
ATOM 740 N N . GLY A 1 97 ? 14.502 -3.919 -20.407 1.00 87.25 97 GLY A N 1
ATOM 741 C CA . GLY A 1 97 ? 15.467 -3.648 -21.465 1.00 87.25 97 GLY A CA 1
ATOM 742 C C . GLY A 1 97 ? 14.775 -3.303 -22.783 1.00 87.25 97 GLY A C 1
ATOM 743 O O . GLY A 1 97 ? 13.952 -2.396 -22.819 1.00 87.25 97 GLY A O 1
ATOM 744 N N . ASN A 1 98 ? 15.112 -4.028 -23.846 1.00 84.31 98 ASN A N 1
ATOM 745 C CA . ASN A 1 98 ? 14.531 -3.878 -25.181 1.00 84.31 98 ASN A CA 1
ATOM 746 C C . ASN A 1 98 ? 13.456 -4.928 -25.507 1.00 84.31 98 ASN A C 1
ATOM 748 O O . ASN A 1 98 ? 13.132 -5.123 -26.681 1.00 84.31 98 ASN A O 1
ATOM 752 N N . GLU A 1 99 ? 12.917 -5.607 -24.490 1.00 78.06 99 GLU A N 1
ATOM 753 C CA . GLU A 1 99 ? 11.716 -6.430 -24.637 1.00 78.06 99 GLU A CA 1
ATOM 754 C C . GLU A 1 99 ? 10.559 -5.570 -25.192 1.00 78.06 99 GLU A C 1
ATOM 756 O O . GLU A 1 99 ? 10.460 -4.370 -24.911 1.00 78.06 99 GLU A O 1
ATOM 761 N N . ASP A 1 100 ? 9.705 -6.186 -26.011 1.00 74.19 100 ASP A N 1
ATOM 762 C CA . ASP A 1 100 ? 8.518 -5.588 -26.647 1.00 74.19 100 ASP A CA 1
ATOM 763 C C . ASP A 1 100 ? 8.766 -4.457 -27.670 1.00 74.19 100 ASP A C 1
ATOM 765 O O . ASP A 1 100 ? 7.814 -3.825 -28.123 1.00 74.19 100 ASP A O 1
ATOM 769 N N . ALA A 1 101 ? 10.019 -4.199 -28.066 1.00 75.69 101 ALA A N 1
ATOM 770 C CA . ALA A 1 101 ? 10.399 -3.174 -29.054 1.00 75.69 101 ALA A CA 1
ATOM 771 C C . ALA A 1 101 ? 9.949 -1.729 -28.722 1.00 75.69 101 ALA A C 1
ATOM 773 O O . ALA A 1 101 ? 9.966 -0.852 -29.589 1.00 75.69 101 ALA A O 1
ATOM 774 N N . LEU A 1 102 ? 9.605 -1.446 -27.463 1.00 78.31 102 LEU A N 1
ATOM 775 C CA . LEU A 1 102 ? 9.139 -0.130 -27.020 1.00 78.31 102 LEU A CA 1
ATOM 776 C C . LEU A 1 102 ? 10.287 0.870 -26.844 1.00 78.31 102 LEU A C 1
ATOM 778 O O . LEU A 1 102 ? 11.324 0.559 -26.252 1.00 78.31 102 LEU A O 1
ATOM 782 N N . THR A 1 103 ? 10.081 2.093 -27.335 1.00 78.75 103 THR A N 1
ATOM 783 C CA . THR A 1 103 ? 11.041 3.205 -27.268 1.00 78.75 103 THR A CA 1
ATOM 784 C C . THR A 1 103 ? 10.841 4.055 -26.020 1.00 78.75 103 THR A C 1
ATOM 786 O O . THR A 1 103 ? 9.731 4.491 -25.738 1.00 78.75 103 THR A O 1
ATOM 789 N N . ALA A 1 104 ? 11.945 4.351 -25.331 1.00 83.12 104 ALA A N 1
ATOM 790 C CA . ALA A 1 104 ? 12.065 5.421 -24.338 1.00 83.12 104 ALA A CA 1
ATOM 791 C C . ALA A 1 104 ? 10.905 5.602 -23.341 1.00 83.12 104 ALA A C 1
ATOM 793 O O . ALA A 1 104 ? 10.495 6.725 -23.062 1.00 83.12 104 ALA A O 1
ATOM 794 N N . CYS A 1 105 ? 10.392 4.514 -22.765 1.00 89.31 105 CYS A N 1
ATOM 795 C CA . CYS A 1 105 ? 9.192 4.595 -21.938 1.00 89.31 105 CYS A CA 1
ATOM 796 C C . CYS A 1 105 ? 9.231 3.719 -20.683 1.00 89.31 105 CYS A C 1
ATOM 798 O O . CYS A 1 105 ? 10.071 2.830 -20.536 1.00 89.31 105 CYS A O 1
ATOM 800 N N . CYS A 1 106 ? 8.286 3.963 -19.781 1.00 91.88 106 CYS A N 1
ATOM 801 C CA . CYS A 1 106 ? 7.903 3.052 -18.714 1.00 91.88 106 CYS A CA 1
ATOM 802 C C . CYS A 1 106 ? 6.427 2.689 -18.883 1.00 91.88 106 CYS A C 1
ATOM 804 O O . CYS A 1 106 ? 5.592 3.583 -19.002 1.00 91.88 106 CYS A O 1
ATOM 806 N N . ARG A 1 107 ? 6.104 1.397 -18.896 1.00 91.44 107 ARG A N 1
ATOM 807 C CA . ARG A 1 107 ? 4.723 0.899 -18.879 1.00 91.44 107 ARG A CA 1
ATOM 808 C C . ARG A 1 107 ? 4.355 0.514 -17.450 1.00 91.44 107 ARG A C 1
ATOM 810 O O . ARG A 1 107 ? 5.201 -0.013 -16.731 1.00 91.44 107 ARG A O 1
ATOM 817 N N . PHE A 1 108 ? 3.116 0.754 -17.040 1.00 89.56 108 PHE A N 1
ATOM 818 C CA . PHE A 1 108 ? 2.624 0.271 -15.754 1.00 89.56 108 PHE A CA 1
ATOM 819 C C . PHE A 1 108 ? 1.830 -1.013 -15.968 1.00 89.56 108 PHE A C 1
ATOM 821 O O . PHE A 1 108 ? 1.021 -1.122 -16.882 1.00 89.56 108 PHE A O 1
ATOM 828 N N . ARG A 1 109 ? 2.083 -2.024 -15.144 1.00 84.62 109 ARG A N 1
ATOM 829 C CA . ARG A 1 109 ? 1.255 -3.230 -15.099 1.00 84.62 109 ARG A CA 1
ATOM 830 C C . ARG A 1 109 ? 0.789 -3.461 -13.683 1.00 84.62 109 ARG A C 1
ATOM 832 O O . ARG A 1 109 ? 1.537 -3.208 -12.747 1.00 84.62 109 ARG A O 1
ATOM 839 N N . VAL A 1 110 ? -0.403 -4.006 -13.528 1.00 79.12 110 VAL A N 1
ATOM 840 C CA . VAL A 1 110 ? -0.858 -4.544 -12.248 1.00 79.12 110 VAL A CA 1
ATOM 841 C C . VAL A 1 110 ? -0.751 -6.052 -12.266 1.00 79.12 110 VAL A C 1
ATOM 843 O O . VAL A 1 110 ? -1.029 -6.703 -13.274 1.00 79.12 110 VAL A O 1
ATOM 846 N N . ARG A 1 111 ? -0.340 -6.626 -11.139 1.00 69.56 111 ARG A N 1
ATOM 847 C CA . ARG A 1 111 ? -0.633 -8.033 -10.880 1.00 69.56 111 ARG A CA 1
ATOM 848 C C . ARG A 1 111 ? -2.043 -8.099 -10.330 1.00 69.56 111 ARG A C 1
ATOM 850 O O . ARG A 1 111 ? -2.265 -7.739 -9.178 1.00 69.56 111 ARG A O 1
ATOM 857 N N . LEU A 1 112 ? -2.973 -8.522 -11.178 1.00 59.16 112 LEU A N 1
ATOM 858 C CA . LEU A 1 112 ? -4.356 -8.716 -10.778 1.00 59.16 112 LEU A CA 1
ATOM 859 C C . LEU A 1 112 ? -4.455 -9.895 -9.806 1.00 59.16 112 LEU A C 1
ATOM 861 O O . LEU A 1 112 ? -4.091 -11.025 -10.133 1.00 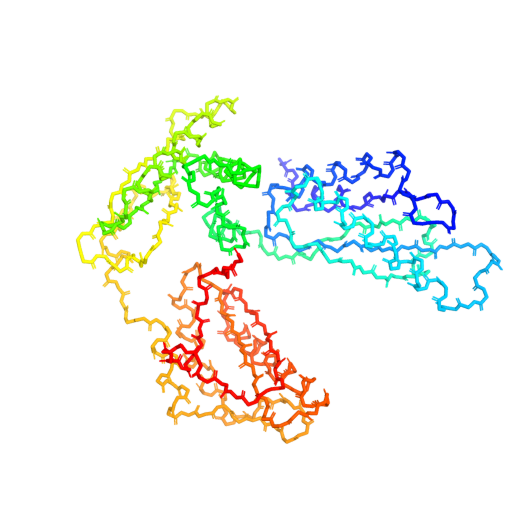59.16 112 LEU A O 1
ATOM 865 N N . GLY A 1 113 ? -4.935 -9.590 -8.607 1.00 59.84 113 GLY A N 1
ATOM 866 C CA . GLY A 1 113 ? -5.640 -10.516 -7.730 1.00 59.84 113 GLY A CA 1
ATOM 867 C C . GLY A 1 113 ? -7.081 -10.020 -7.563 1.00 59.84 113 GLY A C 1
ATOM 868 O O . GLY A 1 113 ? -7.390 -8.925 -8.038 1.00 59.84 113 GLY A O 1
ATOM 869 N N . PRO A 1 114 ? -7.964 -10.791 -6.909 1.00 62.34 114 PRO A N 1
ATOM 870 C CA . PRO A 1 114 ? -9.301 -10.307 -6.584 1.00 62.34 114 PRO A CA 1
ATOM 871 C C . PRO A 1 114 ? -9.205 -9.017 -5.755 1.00 62.34 114 PRO A C 1
ATOM 873 O O . PRO A 1 114 ? -8.413 -8.953 -4.810 1.00 62.34 114 PRO A O 1
ATOM 876 N N . LEU A 1 115 ? -9.995 -8.000 -6.122 1.00 72.56 115 LEU A N 1
ATOM 877 C CA . LEU A 1 115 ? -10.087 -6.758 -5.351 1.00 72.56 115 LEU A CA 1
ATOM 878 C C . LEU A 1 115 ? -10.530 -7.070 -3.922 1.00 72.56 115 LEU A C 1
ATOM 880 O O . LEU A 1 115 ? -11.408 -7.910 -3.692 1.00 72.56 115 LEU A O 1
ATOM 884 N N . LEU A 1 116 ? -9.900 -6.407 -2.956 1.00 76.44 116 LEU A N 1
ATOM 885 C CA . LEU A 1 116 ? -10.194 -6.657 -1.553 1.00 76.44 116 LEU A CA 1
ATOM 886 C C . LEU A 1 116 ? -11.483 -5.923 -1.156 1.00 76.44 116 LEU A C 1
ATOM 888 O O . LEU A 1 116 ? -11.680 -4.770 -1.548 1.00 76.44 116 LEU A O 1
ATOM 892 N N . PRO A 1 117 ? -12.350 -6.532 -0.323 1.00 80.00 117 PRO A N 1
ATOM 893 C CA . PRO A 1 117 ? -13.503 -5.816 0.206 1.00 80.00 117 PRO A CA 1
ATOM 894 C C . PRO A 1 117 ? -13.042 -4.598 1.034 1.00 80.00 117 PRO A C 1
ATOM 896 O O . PRO A 1 117 ? -11.945 -4.638 1.606 1.00 80.00 117 PRO A O 1
ATOM 899 N N . PRO A 1 118 ? -13.859 -3.530 1.144 1.00 84.88 118 PRO A N 1
ATOM 900 C CA . PRO A 1 118 ? -13.455 -2.249 1.735 1.00 84.88 118 PRO A CA 1
ATOM 901 C C . PRO A 1 118 ? -12.756 -2.371 3.093 1.00 84.88 118 PRO A C 1
ATOM 903 O O . PRO A 1 118 ? -11.693 -1.789 3.305 1.00 84.88 118 PRO A O 1
ATOM 906 N N . GLN A 1 119 ? -13.281 -3.208 3.990 1.00 83.94 119 GLN A N 1
ATOM 907 C CA . GLN A 1 119 ? -12.671 -3.420 5.300 1.00 83.94 119 GLN A CA 1
ATOM 908 C C . GLN A 1 119 ? -11.265 -4.029 5.216 1.00 83.94 119 GLN A C 1
ATOM 910 O O . GLN A 1 119 ? -10.354 -3.570 5.893 1.00 83.94 119 GLN A O 1
ATOM 915 N N . ARG A 1 120 ? -11.046 -5.012 4.335 1.00 78.88 120 ARG A N 1
ATOM 916 C CA . ARG A 1 120 ? -9.714 -5.610 4.143 1.00 78.88 120 ARG A CA 1
ATOM 917 C C . ARG A 1 120 ? -8.719 -4.597 3.576 1.00 78.88 120 ARG A C 1
ATOM 919 O O . ARG A 1 120 ? -7.528 -4.698 3.863 1.00 78.88 120 ARG A O 1
ATOM 926 N N . ARG A 1 121 ? -9.187 -3.610 2.802 1.00 84.06 121 ARG A N 1
ATOM 927 C CA . ARG A 1 121 ? -8.355 -2.484 2.344 1.00 84.06 121 ARG A CA 1
ATOM 928 C C . ARG A 1 121 ? -8.012 -1.525 3.483 1.00 84.06 121 ARG A C 1
ATOM 930 O O . ARG A 1 121 ? -6.859 -1.104 3.563 1.00 84.06 121 ARG A O 1
ATOM 937 N N . VAL A 1 122 ? -8.948 -1.243 4.395 1.00 84.50 122 VAL A N 1
ATOM 938 C CA . VAL A 1 122 ? -8.670 -0.485 5.633 1.00 84.50 122 VAL A CA 1
ATOM 939 C C . VAL A 1 122 ? -7.574 -1.174 6.446 1.00 84.50 122 VAL A C 1
ATOM 941 O O . VAL A 1 122 ? -6.581 -0.538 6.816 1.00 84.50 122 VAL A O 1
ATOM 944 N N . ASP A 1 123 ? -7.707 -2.483 6.662 1.00 81.25 123 ASP A N 1
ATOM 945 C CA . ASP A 1 123 ? -6.729 -3.274 7.412 1.00 81.25 123 ASP A CA 1
ATOM 946 C C . ASP A 1 123 ? -5.356 -3.231 6.723 1.00 81.25 123 ASP A C 1
ATOM 948 O O . ASP A 1 123 ? -4.332 -2.988 7.360 1.00 81.25 123 ASP A O 1
ATOM 952 N N . LEU A 1 124 ? -5.325 -3.388 5.396 1.00 78.81 124 LEU A N 1
ATOM 953 C CA . LEU A 1 124 ? -4.089 -3.355 4.617 1.00 78.81 124 LEU A CA 1
ATOM 954 C C . LEU A 1 124 ? -3.382 -1.994 4.699 1.00 78.81 124 LEU A C 1
ATOM 956 O O . LEU A 1 124 ? -2.167 -1.942 4.906 1.00 78.81 124 LEU A O 1
ATOM 960 N N . ILE A 1 125 ? -4.124 -0.897 4.533 1.00 81.25 125 ILE A N 1
ATOM 961 C CA . ILE A 1 125 ? -3.579 0.465 4.585 1.00 81.25 125 ILE A CA 1
ATOM 962 C C . ILE A 1 125 ? -3.016 0.759 5.976 1.00 81.25 125 ILE A C 1
ATOM 964 O O . ILE A 1 125 ? -1.878 1.218 6.101 1.00 81.25 125 ILE A O 1
ATOM 968 N N . THR A 1 126 ? -3.787 0.467 7.023 1.00 79.81 126 THR A N 1
ATOM 969 C CA . THR A 1 126 ? -3.370 0.726 8.408 1.00 79.81 126 THR A CA 1
ATOM 970 C C . THR A 1 126 ? -2.175 -0.139 8.812 1.00 79.81 126 THR A C 1
ATOM 972 O O . THR A 1 126 ? -1.280 0.359 9.492 1.00 79.81 126 THR A O 1
ATOM 975 N N . GLN A 1 127 ? -2.082 -1.383 8.327 1.00 76.19 127 GLN A N 1
ATOM 976 C CA . GLN A 1 127 ? -0.925 -2.260 8.553 1.00 76.19 127 GLN A CA 1
ATOM 977 C C . GLN A 1 127 ? 0.340 -1.806 7.811 1.00 76.19 127 GLN A C 1
ATOM 979 O O . GLN A 1 127 ? 1.440 -1.953 8.345 1.00 76.19 127 GLN A O 1
ATOM 984 N N . ARG A 1 128 ? 0.215 -1.300 6.576 1.00 73.62 128 ARG A N 1
ATOM 985 C CA . ARG A 1 128 ? 1.371 -0.918 5.743 1.00 73.62 128 ARG A CA 1
ATOM 986 C C . ARG A 1 128 ? 1.911 0.468 6.058 1.00 73.62 128 ARG A C 1
ATOM 988 O O . ARG A 1 128 ? 3.125 0.650 6.077 1.00 73.62 128 ARG A O 1
ATOM 995 N N . PHE A 1 129 ? 1.018 1.431 6.243 1.00 73.81 129 PHE A N 1
ATOM 996 C CA . PHE A 1 129 ? 1.378 2.845 6.337 1.00 73.81 129 PHE A CA 1
ATOM 997 C C . PHE A 1 129 ? 1.173 3.405 7.737 1.00 73.81 129 PHE A C 1
ATOM 999 O O . PHE A 1 129 ? 1.874 4.339 8.122 1.00 73.81 129 PHE A O 1
ATOM 1006 N N . GLY A 1 130 ? 0.233 2.834 8.493 1.00 75.44 130 GLY A N 1
ATOM 1007 C CA . GLY A 1 130 ? -0.196 3.384 9.769 1.00 75.44 130 GLY A CA 1
ATOM 1008 C C . GLY A 1 130 ? -0.744 4.807 9.642 1.00 75.44 130 GLY A C 1
ATOM 1009 O O . GLY A 1 130 ? -0.894 5.366 8.557 1.00 75.44 130 GLY A O 1
ATOM 1010 N N . LEU A 1 131 ? -1.043 5.405 10.789 1.00 79.88 131 LEU A N 1
ATOM 1011 C CA . LEU A 1 131 ? -1.323 6.831 10.895 1.00 79.88 131 LEU A CA 1
ATOM 1012 C C . LEU A 1 131 ? -0.154 7.480 11.614 1.00 79.88 131 LEU A C 1
ATOM 1014 O O . LEU A 1 131 ? 0.115 7.181 12.778 1.00 79.88 131 LEU A O 1
ATOM 1018 N N . ASP A 1 132 ? 0.556 8.337 10.892 1.00 77.31 132 ASP A N 1
ATOM 1019 C CA . ASP A 1 132 ? 1.755 8.983 11.397 1.00 77.31 132 ASP A CA 1
ATOM 1020 C C . ASP A 1 132 ? 1.431 10.319 12.082 1.00 77.31 132 ASP A C 1
ATOM 1022 O O . ASP A 1 132 ? 0.660 11.150 11.587 1.00 77.31 132 ASP A O 1
ATOM 1026 N N . PHE A 1 133 ? 2.056 10.512 13.240 1.00 76.81 133 PHE A N 1
ATOM 1027 C CA . PHE A 1 133 ? 1.902 11.672 14.107 1.00 76.81 133 PHE A CA 1
ATOM 1028 C C . PHE A 1 133 ? 3.293 12.143 14.540 1.00 76.81 133 PHE A C 1
ATOM 1030 O O . PHE A 1 133 ? 4.111 11.322 14.970 1.00 76.81 133 PHE A O 1
ATOM 1037 N N . PRO A 1 134 ? 3.566 13.458 14.574 1.00 76.94 134 PRO A N 1
ATOM 1038 C CA . PRO A 1 134 ? 4.783 13.980 15.176 1.00 76.94 134 PRO A CA 1
ATOM 1039 C C . PRO A 1 134 ? 4.948 13.472 16.617 1.00 76.94 134 PRO A C 1
ATOM 1041 O O . PRO A 1 134 ? 3.977 13.358 17.371 1.00 76.94 134 PRO A O 1
ATOM 1044 N N . ARG A 1 135 ? 6.195 13.197 17.031 1.00 68.50 135 ARG A N 1
ATOM 1045 C CA . ARG A 1 135 ? 6.533 12.479 18.282 1.00 68.50 135 ARG A CA 1
ATOM 1046 C C . ARG A 1 135 ? 5.836 12.983 19.552 1.00 68.50 135 ARG A C 1
ATOM 1048 O O . ARG A 1 135 ? 5.610 12.191 20.459 1.00 68.50 135 ARG A O 1
ATOM 1055 N N . GLN A 1 136 ? 5.515 14.271 19.636 1.00 69.81 136 GLN A N 1
ATOM 1056 C CA . GLN A 1 136 ? 4.860 14.885 20.802 1.00 69.81 136 GLN A CA 1
ATOM 1057 C C . GLN A 1 136 ? 3.516 15.549 20.463 1.00 69.81 136 GLN A C 1
ATOM 1059 O O . GLN A 1 136 ? 2.885 16.148 21.331 1.00 69.81 136 GLN A O 1
ATOM 1064 N N . GLY A 1 137 ? 3.077 15.449 19.207 1.00 70.00 137 GLY A N 1
ATOM 1065 C CA . GLY A 1 137 ? 1.867 16.085 18.707 1.00 70.00 137 GLY A CA 1
ATOM 1066 C C . GLY A 1 137 ? 0.680 15.131 18.657 1.00 70.00 137 GLY A C 1
ATOM 1067 O O . GLY A 1 137 ? 0.829 13.911 18.513 1.00 70.00 137 GLY A O 1
ATOM 1068 N N . ALA A 1 138 ? -0.511 15.714 18.757 1.00 75.88 138 ALA A N 1
ATOM 1069 C CA . ALA A 1 138 ? -1.740 15.058 18.329 1.00 75.88 138 ALA A CA 1
ATOM 1070 C C . ALA A 1 138 ? -2.028 15.307 16.842 1.00 75.88 138 ALA A C 1
ATOM 1072 O O . ALA A 1 138 ? -2.892 14.635 16.312 1.00 75.88 138 ALA A O 1
ATOM 1073 N N . GLU A 1 139 ? -1.318 16.233 16.189 1.00 83.69 139 GLU A N 1
ATOM 1074 C CA . GLU A 1 139 ? -1.499 16.601 14.779 1.00 83.69 139 GLU A CA 1
ATOM 1075 C C . GLU A 1 139 ? -1.096 15.475 13.823 1.00 83.69 139 GLU A C 1
ATOM 1077 O O . GLU A 1 139 ? -0.219 14.670 14.131 1.00 83.69 139 GLU A O 1
ATOM 1082 N N . LEU A 1 140 ? -1.717 15.436 12.648 1.00 82.94 140 LEU A N 1
ATOM 1083 C CA . LEU A 1 140 ? -1.389 14.470 11.603 1.00 82.94 140 LEU A CA 1
ATOM 1084 C C . LEU A 1 140 ? -0.188 14.953 10.796 1.00 82.94 140 LEU A C 1
ATOM 1086 O O . LEU A 1 140 ? -0.097 16.130 10.441 1.00 82.94 140 LEU A O 1
ATOM 1090 N N . SER A 1 141 ? 0.725 14.039 10.471 1.00 85.31 141 SER A N 1
ATOM 1091 C CA . SER A 1 141 ? 1.741 14.333 9.461 1.00 85.31 141 SER A CA 1
ATOM 1092 C C . SER A 1 141 ? 1.110 14.395 8.065 1.00 85.31 141 SER A C 1
ATOM 1094 O O . SER A 1 141 ? -0.027 13.970 7.858 1.00 85.31 141 SER A O 1
ATOM 1096 N N . GLN A 1 142 ? 1.858 14.878 7.067 1.00 82.69 142 GLN A N 1
ATOM 1097 C CA . GLN A 1 142 ? 1.383 14.864 5.679 1.00 82.69 142 GLN A CA 1
ATOM 1098 C C . GLN A 1 142 ? 1.022 13.442 5.215 1.00 82.69 142 GLN A C 1
ATOM 1100 O O . GLN A 1 142 ? 0.043 13.265 4.492 1.00 82.69 142 GLN A O 1
ATOM 1105 N N . GLN A 1 143 ? 1.778 12.432 5.658 1.00 82.25 143 GLN A N 1
ATOM 1106 C CA . GLN A 1 143 ? 1.473 11.030 5.379 1.00 82.25 143 GLN A CA 1
ATOM 1107 C C . GLN A 1 143 ? 0.215 10.574 6.127 1.00 82.25 143 GLN A C 1
ATOM 1109 O O . GLN A 1 143 ? -0.639 9.927 5.525 1.00 82.25 143 GLN A O 1
ATOM 1114 N N . GLY A 1 144 ? 0.059 10.962 7.398 1.00 85.88 144 GLY A N 1
ATOM 1115 C CA . GLY A 1 144 ? -1.156 10.696 8.174 1.00 85.88 144 GLY A CA 1
ATOM 1116 C C . GLY A 1 144 ? -2.417 11.249 7.502 1.00 85.88 144 GLY A C 1
ATOM 1117 O O . GLY A 1 144 ? -3.409 10.534 7.384 1.00 85.88 144 GLY A O 1
ATOM 1118 N N . CYS A 1 145 ? -2.363 12.476 6.972 1.00 86.38 145 CYS A N 1
ATOM 1119 C CA . CYS A 1 145 ? -3.476 13.064 6.219 1.00 86.38 145 CYS A CA 1
ATOM 1120 C C . CYS A 1 145 ? -3.812 12.272 4.948 1.00 86.38 145 CYS A C 1
ATOM 1122 O O . CYS A 1 145 ? -4.984 12.056 4.655 1.00 86.38 145 CYS A O 1
ATOM 1124 N N . ARG A 1 146 ? -2.801 11.811 4.199 1.00 82.94 146 ARG A N 1
ATOM 1125 C CA . ARG A 1 146 ? -3.017 11.000 2.985 1.00 82.94 146 ARG A CA 1
ATOM 1126 C C . ARG A 1 146 ? -3.701 9.678 3.306 1.00 82.94 146 ARG A C 1
ATOM 1128 O O . ARG A 1 146 ? -4.683 9.328 2.663 1.00 82.94 146 ARG A O 1
ATOM 1135 N N . VAL A 1 147 ? -3.214 8.984 4.334 1.00 86.56 147 VAL A N 1
ATOM 1136 C CA . VAL A 1 147 ? -3.818 7.730 4.789 1.00 86.56 147 VAL A CA 1
ATOM 1137 C C . VAL A 1 147 ? -5.266 7.959 5.220 1.00 86.56 147 VAL A C 1
ATOM 1139 O O . VAL A 1 147 ? -6.134 7.185 4.832 1.00 86.56 147 VAL A O 1
ATOM 1142 N N . LEU A 1 148 ? -5.566 9.041 5.945 1.00 89.50 148 LEU A N 1
ATOM 1143 C CA . LEU A 1 148 ? -6.950 9.355 6.314 1.00 89.50 148 LEU A CA 1
ATOM 1144 C C . LEU A 1 148 ? -7.848 9.649 5.118 1.00 89.50 148 LEU A C 1
ATOM 1146 O O . LEU A 1 148 ? -8.991 9.209 5.128 1.00 89.50 148 LEU A O 1
ATOM 1150 N N . ASN A 1 149 ? -7.352 10.337 4.091 1.00 88.00 149 ASN A N 1
ATOM 1151 C CA . ASN A 1 149 ? -8.127 10.559 2.871 1.00 88.00 149 ASN A CA 1
ATOM 1152 C C . ASN A 1 149 ? -8.468 9.236 2.174 1.00 88.00 149 ASN A C 1
ATOM 1154 O O . ASN A 1 149 ? -9.615 9.042 1.772 1.00 88.00 149 ASN A O 1
ATOM 1158 N N . ALA A 1 150 ? -7.512 8.306 2.095 1.00 86.69 150 ALA A N 1
ATOM 1159 C CA . ALA A 1 150 ? -7.760 6.973 1.550 1.00 86.69 150 ALA A CA 1
ATOM 1160 C C . ALA A 1 150 ? -8.790 6.196 2.392 1.00 86.69 150 ALA A C 1
ATOM 1162 O O . ALA A 1 150 ? -9.725 5.608 1.849 1.00 86.69 150 ALA A O 1
ATOM 1163 N N . LEU A 1 151 ? -8.681 6.249 3.724 1.00 89.69 151 LEU A N 1
ATOM 1164 C CA . LEU A 1 151 ? -9.656 5.629 4.628 1.00 89.69 151 LEU A CA 1
ATOM 1165 C C . LEU A 1 151 ? -11.053 6.258 4.499 1.00 89.69 151 LEU A C 1
ATOM 1167 O O . LEU A 1 151 ? -12.042 5.530 4.504 1.00 89.69 151 LEU A O 1
ATOM 1171 N N . ALA A 1 152 ? -11.154 7.579 4.336 1.00 89.31 152 ALA A N 1
ATOM 1172 C CA . ALA A 1 152 ? -12.424 8.268 4.108 1.00 89.31 152 ALA A CA 1
ATOM 1173 C C . ALA A 1 152 ? -13.085 7.818 2.796 1.00 89.31 152 ALA A C 1
ATOM 1175 O O . ALA A 1 152 ? -14.282 7.532 2.784 1.00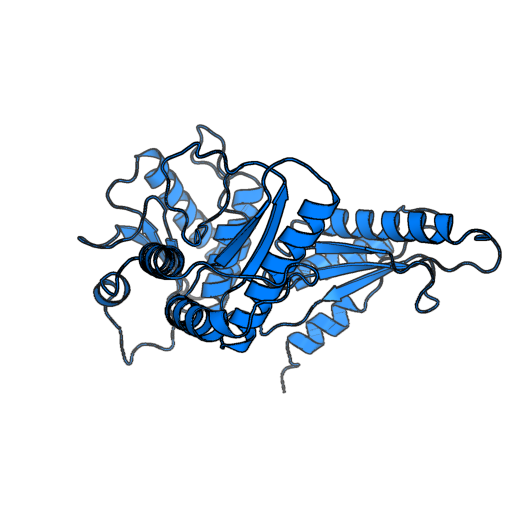 89.31 152 ALA A O 1
ATOM 1176 N N . SER A 1 153 ? -12.310 7.668 1.717 1.00 86.50 153 SER A N 1
ATOM 1177 C CA . SER A 1 153 ? -12.813 7.121 0.451 1.00 86.50 153 SER A CA 1
ATOM 1178 C C . SER A 1 153 ? -13.400 5.716 0.626 1.00 86.50 153 SER A C 1
ATOM 1180 O O . SER A 1 153 ? -14.461 5.438 0.070 1.00 86.50 153 SER A O 1
ATOM 1182 N N . LEU A 1 154 ? -12.771 4.865 1.448 1.00 87.25 154 LEU A N 1
ATOM 1183 C CA . LEU A 1 154 ? -13.275 3.521 1.763 1.00 87.25 154 LEU A CA 1
ATOM 1184 C C . LEU A 1 154 ? -14.534 3.543 2.638 1.00 87.25 154 LEU A C 1
ATOM 1186 O O . LEU A 1 154 ? -15.451 2.762 2.397 1.00 87.25 154 LEU A O 1
ATOM 1190 N N . VAL A 1 155 ? -14.618 4.449 3.620 1.00 88.38 155 VAL A N 1
ATOM 1191 C CA . VAL A 1 155 ? -15.839 4.635 4.429 1.00 88.38 155 VAL A CA 1
ATOM 1192 C C . VAL A 1 155 ? -17.006 5.062 3.540 1.00 88.38 155 VAL A C 1
ATOM 1194 O O . VAL A 1 155 ? -18.114 4.540 3.661 1.00 88.38 155 VAL A O 1
ATOM 1197 N N . ARG A 1 156 ? -16.755 5.990 2.612 1.00 86.19 156 ARG A N 1
ATOM 1198 C CA . ARG A 1 156 ? -17.748 6.445 1.636 1.00 86.19 156 ARG A CA 1
ATOM 1199 C C . ARG A 1 156 ? -18.184 5.314 0.707 1.00 86.19 156 ARG A C 1
ATOM 1201 O O . ARG A 1 156 ? -19.370 5.207 0.424 1.00 86.19 156 ARG A O 1
ATOM 1208 N N . GLU A 1 157 ? -17.244 4.494 0.239 1.00 83.69 157 GLU A N 1
ATOM 1209 C CA . GLU A 1 157 ? -17.539 3.338 -0.614 1.00 83.69 157 GLU A CA 1
ATOM 1210 C C . GLU A 1 157 ? -18.401 2.294 0.107 1.00 83.69 157 GLU A C 1
ATOM 1212 O O . GLU A 1 157 ? -19.337 1.768 -0.491 1.00 83.69 157 GLU A O 1
ATOM 1217 N N . ALA A 1 158 ? -18.133 2.030 1.391 1.00 82.44 158 ALA A N 1
ATOM 1218 C CA . ALA A 1 158 ? -18.945 1.118 2.197 1.00 82.44 158 ALA A CA 1
ATOM 1219 C C . ALA A 1 158 ? -20.390 1.616 2.378 1.00 82.44 158 ALA A C 1
ATOM 1221 O O . ALA A 1 158 ? -21.309 0.811 2.493 1.00 82.44 158 ALA A O 1
ATOM 1222 N N . GLY A 1 159 ? -20.603 2.937 2.379 1.00 77.19 159 GLY A N 1
ATOM 1223 C CA . GLY A 1 159 ? -21.929 3.565 2.368 1.00 77.19 159 GLY A CA 1
ATOM 1224 C C . GLY A 1 159 ? -22.669 3.579 3.710 1.00 77.19 159 GLY A C 1
ATOM 1225 O O . GLY A 1 159 ? -23.631 4.324 3.848 1.00 77.19 159 GLY A O 1
ATOM 1226 N N . SER A 1 160 ? -22.199 2.824 4.702 1.00 78.56 160 SER A N 1
ATOM 1227 C CA . SER A 1 160 ? -22.872 2.596 5.994 1.00 78.56 160 SER A CA 1
ATOM 1228 C C . SER A 1 160 ? -22.143 3.177 7.208 1.00 78.56 160 SER A C 1
ATOM 1230 O O . SER A 1 160 ? -22.561 2.953 8.338 1.00 78.56 160 SER A O 1
ATOM 1232 N N . GLY A 1 161 ? -21.064 3.934 6.992 1.00 85.50 161 GLY A N 1
ATOM 1233 C CA . GLY A 1 161 ? -20.290 4.547 8.071 1.00 85.50 161 GLY A CA 1
ATOM 1234 C C . GLY A 1 161 ? -19.219 3.627 8.662 1.00 85.50 161 GLY A C 1
ATOM 1235 O O . GLY A 1 161 ? -18.877 2.583 8.102 1.00 85.50 161 GLY A O 1
ATOM 1236 N N . ALA A 1 162 ? -18.610 4.065 9.762 1.00 89.19 162 ALA A N 1
ATOM 1237 C CA . ALA A 1 162 ? -17.523 3.357 10.426 1.00 89.19 162 ALA A CA 1
ATOM 1238 C C . ALA A 1 162 ? -17.438 3.670 11.927 1.00 89.19 162 ALA A C 1
ATOM 1240 O O . ALA A 1 162 ? -17.893 4.705 12.411 1.00 89.19 162 ALA A O 1
ATOM 1241 N N . THR A 1 163 ? -16.757 2.811 12.674 1.00 87.62 163 THR A N 1
ATOM 1242 C CA . THR A 1 163 ? -16.417 3.014 14.082 1.00 87.62 163 THR A CA 1
ATOM 1243 C C . THR A 1 163 ? -14.919 2.851 14.285 1.00 87.62 163 THR A C 1
ATOM 1245 O O . THR A 1 163 ? -14.350 1.814 13.962 1.00 87.62 163 THR A O 1
ATOM 1248 N N . LEU A 1 164 ? -14.276 3.860 14.868 1.00 88.12 164 LEU A N 1
ATOM 1249 C CA . LEU A 1 164 ? -12.937 3.741 15.429 1.00 88.12 164 LEU A CA 1
ATOM 1250 C C . LEU A 1 164 ? -13.053 3.209 16.861 1.00 88.12 164 LEU A C 1
ATOM 1252 O O . LEU A 1 164 ? -13.549 3.902 17.752 1.00 88.12 164 LEU A O 1
ATOM 1256 N N . VAL A 1 165 ? -12.592 1.984 17.083 1.00 81.62 165 VAL A N 1
ATOM 1257 C CA . VAL A 1 165 ? -12.574 1.333 18.393 1.00 81.62 165 VAL A CA 1
ATOM 1258 C C . VAL A 1 165 ? -11.206 1.530 19.034 1.00 81.62 165 VAL A C 1
ATOM 1260 O O . VAL A 1 165 ? -10.179 1.179 18.455 1.00 81.62 165 VAL A O 1
ATOM 1263 N N . VAL A 1 166 ? -11.183 2.092 20.241 1.00 81.81 166 VAL A N 1
ATOM 1264 C CA . VAL A 1 166 ? -9.954 2.400 20.987 1.00 81.81 166 VAL A CA 1
ATOM 1265 C C . VAL A 1 166 ? -9.871 1.547 22.260 1.00 81.81 166 VAL A C 1
ATOM 1267 O O . VAL A 1 166 ? -10.880 1.401 22.962 1.00 81.81 166 VAL A O 1
ATOM 1270 N N . PRO A 1 167 ? -8.691 1.001 22.615 1.00 79.94 167 PRO A N 1
ATOM 1271 C CA . PRO A 1 167 ? -8.516 0.251 23.855 1.00 79.94 167 PRO A CA 1
ATOM 1272 C C . PRO A 1 167 ? -8.893 1.063 25.100 1.00 79.94 167 PRO A C 1
ATOM 1274 O O . PRO A 1 167 ? -8.542 2.234 25.243 1.00 79.94 167 PRO A O 1
ATOM 1277 N N . ARG A 1 168 ? -9.549 0.421 26.076 1.00 73.62 168 ARG A N 1
ATOM 1278 C CA . ARG A 1 168 ? -9.938 1.090 27.335 1.00 73.62 168 ARG A CA 1
ATOM 1279 C C . ARG A 1 168 ? -8.747 1.680 28.096 1.00 73.62 168 ARG A C 1
ATOM 1281 O O . ARG A 1 168 ? -8.881 2.717 28.733 1.00 73.62 168 ARG A O 1
ATOM 1288 N N . GLN A 1 169 ? -7.587 1.026 28.026 1.00 79.44 169 GLN A N 1
ATOM 1289 C CA . GLN A 1 169 ? -6.367 1.428 28.738 1.00 79.44 169 GLN A CA 1
ATOM 1290 C C . GLN A 1 169 ? -5.469 2.379 27.921 1.00 79.44 169 GLN A C 1
ATOM 1292 O O . GLN A 1 169 ? -4.271 2.488 28.182 1.00 79.44 169 GLN A O 1
ATOM 1297 N N . SER A 1 170 ? -6.015 3.070 26.917 1.00 79.62 170 SER A N 1
ATOM 1298 C CA . SER A 1 170 ? -5.255 4.024 26.106 1.00 79.62 170 SER A CA 1
ATOM 1299 C C . SER A 1 170 ? -4.814 5.263 26.894 1.00 79.62 170 SER A C 1
ATOM 1301 O O . SER A 1 170 ? -5.540 5.801 27.729 1.00 79.62 170 SER A O 1
ATOM 1303 N N . SER A 1 171 ? -3.611 5.758 26.587 1.00 82.44 171 SER A N 1
ATOM 1304 C CA . SER A 1 171 ? -3.093 7.007 27.155 1.00 82.44 171 SER A CA 1
ATOM 1305 C C . SER A 1 171 ? -3.919 8.220 26.710 1.00 82.44 171 SER A C 1
ATOM 1307 O O . SER A 1 171 ? -4.574 8.199 25.667 1.00 82.44 171 SER A O 1
ATOM 1309 N N . THR A 1 172 ? -3.829 9.332 27.446 1.00 83.88 172 THR A N 1
ATOM 1310 C CA . THR A 1 172 ? -4.496 10.593 27.070 1.00 83.88 172 THR A CA 1
ATOM 1311 C C . THR A 1 172 ? -4.097 11.074 25.672 1.00 83.88 172 THR A C 1
ATOM 1313 O O . THR A 1 172 ? -4.916 11.642 24.957 1.00 83.88 172 THR A O 1
ATOM 1316 N N . LEU A 1 173 ? -2.845 10.848 25.256 1.00 82.56 173 LEU A N 1
ATOM 1317 C CA . LEU A 1 173 ? -2.387 11.220 23.916 1.00 82.56 173 LEU A CA 1
ATOM 1318 C C . LEU A 1 173 ? -3.018 10.336 22.833 1.00 82.56 173 LEU A C 1
ATOM 1320 O O . LEU A 1 173 ? -3.416 10.856 21.794 1.00 82.56 173 LEU A O 1
ATOM 1324 N N . ALA A 1 174 ? -3.140 9.028 23.075 1.00 82.62 174 ALA A N 1
ATOM 1325 C CA . ALA A 1 174 ? -3.803 8.111 22.148 1.00 82.62 174 ALA A CA 1
ATOM 1326 C C . ALA A 1 174 ? -5.284 8.478 21.959 1.00 82.62 174 ALA A C 1
ATOM 1328 O O . ALA A 1 174 ? -5.761 8.515 20.829 1.00 82.62 174 ALA A O 1
ATOM 1329 N N . TRP A 1 175 ? -5.966 8.863 23.040 1.00 84.12 175 TRP A N 1
ATOM 1330 C CA . TRP A 1 175 ? -7.331 9.390 22.987 1.00 84.12 175 TRP A CA 1
ATOM 1331 C C . TRP A 1 175 ? -7.453 10.656 22.141 1.00 84.12 175 TRP A C 1
ATOM 1333 O O . TRP A 1 175 ? -8.262 10.695 21.219 1.00 84.12 175 TRP A O 1
ATOM 1343 N N . LYS A 1 176 ? -6.592 11.654 22.375 1.00 84.44 176 LYS A N 1
ATOM 1344 C CA . LYS A 1 176 ? -6.580 12.888 21.568 1.00 84.44 176 LYS A CA 1
ATOM 1345 C C . LYS A 1 176 ? -6.341 12.618 20.082 1.00 84.44 176 LYS A C 1
ATOM 1347 O O . LYS A 1 176 ? -6.918 13.289 19.232 1.00 84.44 176 LYS A O 1
ATOM 1352 N N . ARG A 1 177 ? -5.482 11.648 19.758 1.00 87.56 177 ARG A N 1
ATOM 1353 C CA . ARG A 1 177 ? -5.226 11.235 18.371 1.00 87.56 177 ARG A CA 1
ATOM 1354 C C . ARG A 1 177 ? -6.439 10.540 17.758 1.00 87.56 177 ARG A C 1
ATOM 1356 O O . ARG A 1 177 ? -6.772 10.835 16.619 1.00 87.56 177 ARG A O 1
ATOM 1363 N N . ALA A 1 178 ? -7.124 9.680 18.507 1.00 88.38 178 ALA A N 1
ATOM 1364 C CA . ALA A 1 178 ? -8.347 9.027 18.047 1.00 88.38 178 ALA A CA 1
ATOM 1365 C C . ALA A 1 178 ? -9.484 10.029 17.787 1.00 88.38 178 ALA A C 1
ATOM 1367 O O . ALA A 1 178 ? -10.139 9.961 16.749 1.00 88.38 178 ALA A O 1
ATOM 1368 N N . GLU A 1 179 ? -9.667 11.009 18.675 1.00 88.75 179 GLU A N 1
ATOM 1369 C CA . GLU A 1 179 ? -10.610 12.115 18.468 1.00 88.75 179 GLU A CA 1
ATOM 1370 C C . GLU A 1 179 ? -10.271 12.921 17.211 1.00 88.75 179 GLU A C 1
ATOM 1372 O O . GLU A 1 179 ? -11.167 13.240 16.427 1.00 88.75 179 GLU A O 1
ATOM 1377 N N . LEU A 1 180 ? -8.982 13.217 16.988 1.00 89.06 180 LEU A N 1
ATOM 1378 C CA . LEU A 1 180 ? -8.549 13.903 15.773 1.00 89.06 180 LEU A CA 1
ATOM 1379 C C . LEU A 1 180 ? -8.859 13.079 14.523 1.00 89.06 180 LEU A C 1
ATOM 1381 O O . LEU A 1 180 ? -9.418 13.630 13.582 1.00 89.06 180 LEU A O 1
ATOM 1385 N N . ILE A 1 181 ? -8.530 11.783 14.519 1.00 91.00 181 ILE A N 1
ATOM 1386 C CA . ILE A 1 181 ? -8.806 10.878 13.396 1.00 91.00 181 ILE A CA 1
ATOM 1387 C C . ILE A 1 181 ? -10.289 10.928 13.031 1.00 91.00 181 ILE A C 1
ATOM 1389 O O . ILE A 1 181 ? -10.626 11.191 11.879 1.00 91.00 181 ILE A O 1
ATOM 1393 N N . VAL A 1 182 ? -11.176 10.721 14.008 1.00 91.31 182 VAL A N 1
ATOM 1394 C CA . VAL A 1 182 ? -12.626 10.713 13.766 1.00 91.31 182 VAL A CA 1
ATOM 1395 C C . VAL A 1 182 ? -13.110 12.070 13.269 1.00 91.31 182 VAL A C 1
ATOM 1397 O O . VAL A 1 182 ? -13.897 12.127 12.325 1.00 91.31 182 VAL A O 1
ATOM 1400 N N . ARG A 1 183 ? -12.628 13.170 13.858 1.00 91.31 183 ARG A N 1
ATOM 1401 C CA . ARG A 1 183 ? -12.983 14.520 13.409 1.00 91.31 183 ARG A CA 1
ATOM 1402 C C . ARG A 1 183 ? -12.561 14.756 11.959 1.00 91.31 183 ARG A C 1
ATOM 1404 O O . ARG A 1 183 ? -13.390 15.178 11.162 1.00 91.31 183 ARG A O 1
ATOM 1411 N N . THR A 1 184 ? -11.316 14.446 11.616 1.00 90.19 184 THR A N 1
ATOM 1412 C CA . THR A 1 184 ? -10.784 14.650 10.265 1.00 90.19 184 THR A CA 1
ATOM 1413 C C . THR A 1 184 ? -11.479 13.755 9.242 1.00 90.19 184 THR A C 1
ATOM 1415 O O . THR A 1 184 ? -11.823 14.233 8.169 1.00 90.19 184 THR A O 1
ATOM 1418 N N . LEU A 1 185 ? -11.775 12.492 9.570 1.00 90.88 185 LEU A N 1
ATOM 1419 C CA . LEU A 1 185 ? -12.558 11.629 8.677 1.00 90.88 185 LEU A CA 1
ATOM 1420 C C . LEU A 1 185 ? -13.945 12.215 8.399 1.00 90.88 185 LEU A C 1
ATOM 1422 O O . LEU A 1 185 ? -14.374 12.232 7.250 1.00 90.88 185 LEU A O 1
ATOM 1426 N N . ARG A 1 186 ? -14.631 12.738 9.423 1.00 90.31 186 ARG A N 1
ATOM 1427 C CA . ARG A 1 186 ? -15.932 13.402 9.247 1.00 90.31 186 ARG A CA 1
ATOM 1428 C C . ARG A 1 186 ? -15.829 14.637 8.354 1.00 90.31 186 ARG A C 1
ATOM 1430 O O . ARG A 1 186 ? -16.667 14.802 7.478 1.00 90.31 186 ARG A O 1
ATOM 1437 N N . GLU A 1 187 ? -14.819 15.481 8.564 1.00 89.56 187 GLU A N 1
ATOM 1438 C CA . GLU A 1 187 ? -14.574 16.676 7.742 1.00 89.56 187 GLU A CA 1
ATOM 1439 C C . GLU A 1 187 ? -14.366 16.297 6.268 1.00 89.56 187 GLU A C 1
ATOM 1441 O O . GLU A 1 187 ? -15.061 16.815 5.397 1.00 89.56 187 GLU A O 1
ATOM 1446 N N . VAL A 1 188 ? -13.499 15.317 5.995 1.00 89.12 188 VAL A N 1
ATOM 1447 C CA . VAL A 1 188 ? -13.223 14.841 4.630 1.00 89.12 188 VAL A CA 1
ATOM 1448 C C . VAL A 1 188 ? -14.467 14.219 3.990 1.00 89.12 188 VAL A C 1
ATOM 1450 O O . VAL A 1 188 ? -14.766 14.491 2.830 1.00 89.12 188 VAL A O 1
ATOM 1453 N N . LEU A 1 189 ? -15.233 13.414 4.731 1.00 88.38 189 LEU A N 1
ATOM 1454 C CA . LEU A 1 189 ? -16.479 12.825 4.229 1.00 88.38 189 LEU A CA 1
ATOM 1455 C C . LEU A 1 189 ? -17.524 13.896 3.886 1.00 88.38 189 LEU A C 1
ATOM 1457 O O . LEU A 1 189 ? -18.203 13.778 2.865 1.00 88.38 189 LEU A O 1
ATOM 1461 N N . MET A 1 190 ? -17.619 14.964 4.686 1.00 86.38 190 MET A N 1
ATOM 1462 C CA . MET A 1 190 ? -18.481 16.113 4.388 1.00 86.38 190 MET A CA 1
ATOM 1463 C C . MET A 1 190 ? -18.026 16.859 3.128 1.00 86.38 190 MET A C 1
ATOM 1465 O O . MET A 1 190 ? -18.855 17.146 2.266 1.00 86.38 190 MET A O 1
ATOM 1469 N N . GLU A 1 191 ? -16.727 17.136 2.981 1.00 86.69 191 GLU A N 1
ATOM 1470 C CA . GLU A 1 191 ? -16.165 17.780 1.781 1.00 86.69 191 GLU A CA 1
ATOM 1471 C C . GLU A 1 191 ? -16.403 16.954 0.510 1.00 86.69 191 GLU A C 1
ATOM 1473 O O . GLU A 1 191 ? -16.624 17.501 -0.572 1.00 86.69 191 GLU A O 1
ATOM 1478 N N . GLN A 1 192 ? -16.413 15.628 0.645 1.00 82.12 192 GLN A N 1
ATOM 1479 C CA . GLN A 1 192 ? -16.693 14.691 -0.437 1.00 82.12 192 GLN A CA 1
ATOM 1480 C C . GLN A 1 192 ? -18.194 14.489 -0.719 1.00 82.12 192 GLN A C 1
ATOM 1482 O O . GLN A 1 192 ? -18.531 13.640 -1.548 1.00 82.12 192 GLN A O 1
ATOM 1487 N N . ASN A 1 193 ? -19.094 15.242 -0.069 1.00 81.31 193 ASN A N 1
ATOM 1488 C CA . ASN A 1 193 ? -20.553 15.078 -0.152 1.00 81.31 193 ASN A CA 1
ATOM 1489 C C . ASN A 1 193 ? -21.019 13.638 0.130 1.00 81.31 193 ASN A C 1
ATOM 1491 O O . ASN A 1 193 ? -21.929 13.128 -0.532 1.00 81.31 193 ASN A O 1
ATOM 1495 N N . ALA A 1 194 ? -20.390 12.959 1.092 1.00 78.69 194 ALA A N 1
ATOM 1496 C CA . ALA A 1 194 ? -20.870 11.659 1.534 1.00 78.69 194 ALA A CA 1
ATOM 1497 C C . ALA A 1 194 ? -22.284 11.793 2.136 1.00 78.69 194 ALA A C 1
ATOM 1499 O O . ALA A 1 194 ? -22.623 12.804 2.756 1.00 78.69 194 ALA A O 1
ATOM 1500 N N . GLY A 1 195 ? -23.130 10.781 1.919 1.00 71.56 195 GLY A N 1
ATOM 1501 C CA . GLY A 1 195 ? -24.490 10.762 2.458 1.00 71.56 195 GLY A CA 1
ATOM 1502 C C . GLY A 1 195 ? -24.508 10.796 3.994 1.00 71.56 195 GLY A C 1
ATOM 1503 O O . GLY A 1 195 ? -23.501 10.481 4.627 1.00 71.56 195 GLY A O 1
ATOM 1504 N N . PRO A 1 196 ? -25.654 11.127 4.618 1.00 68.56 196 PRO A N 1
ATOM 1505 C CA . PRO A 1 196 ? -25.767 11.237 6.077 1.00 68.56 196 PRO A CA 1
ATOM 1506 C C . PRO A 1 196 ? -25.429 9.936 6.829 1.00 68.56 196 PRO A C 1
ATOM 1508 O O . PRO A 1 196 ? -25.128 9.986 8.018 1.00 68.56 196 PRO A O 1
ATOM 1511 N N . GLU A 1 197 ? -25.460 8.791 6.144 1.00 68.44 197 GLU A N 1
ATOM 1512 C CA . GLU A 1 197 ? -25.146 7.469 6.698 1.00 68.44 197 GLU A CA 1
ATOM 1513 C C . GLU A 1 197 ? -23.639 7.181 6.786 1.00 68.44 197 GLU A C 1
ATOM 1515 O O . GLU A 1 197 ? -23.217 6.346 7.581 1.00 68.44 197 GLU A O 1
ATOM 1520 N N . ALA A 1 198 ? -22.794 7.924 6.061 1.00 71.56 198 ALA A N 1
ATOM 1521 C CA . ALA A 1 198 ? -21.337 7.818 6.150 1.00 71.56 198 ALA A CA 1
ATOM 1522 C C . ALA A 1 198 ? -20.800 8.564 7.389 1.00 71.56 198 ALA A C 1
ATOM 1524 O O . ALA A 1 198 ? -20.016 9.510 7.291 1.00 71.56 198 ALA A O 1
ATOM 1525 N N . CYS A 1 199 ? -21.254 8.166 8.578 1.00 80.75 199 CYS A N 1
ATOM 1526 C CA . CYS A 1 199 ? -20.783 8.706 9.849 1.00 80.75 199 CYS A CA 1
ATOM 1527 C C . CYS A 1 199 ? -19.596 7.888 10.367 1.00 80.75 199 CYS A C 1
ATOM 1529 O O . CYS A 1 199 ? -19.566 6.670 10.230 1.00 80.75 199 CYS A O 1
ATOM 1531 N N . VAL A 1 200 ? -18.628 8.549 11.004 1.00 87.50 200 VAL A N 1
ATOM 1532 C CA . VAL A 1 200 ? -17.551 7.868 11.734 1.00 87.50 200 VAL A CA 1
ATOM 1533 C C . VAL A 1 200 ? -17.741 8.102 13.221 1.00 87.50 200 VAL A C 1
ATOM 1535 O O . VAL A 1 200 ? -17.828 9.251 13.647 1.00 87.50 200 VAL A O 1
ATOM 1538 N N . GLU A 1 201 ? -17.785 7.053 14.030 1.00 89.62 201 GLU A N 1
ATOM 1539 C CA . GLU A 1 201 ? -17.945 7.143 15.484 1.00 89.62 201 GLU A CA 1
ATOM 1540 C C . GLU A 1 201 ? -16.686 6.718 16.236 1.00 89.62 201 GLU A C 1
ATOM 1542 O O . GLU A 1 201 ? -15.881 5.943 15.733 1.00 89.62 201 GLU A O 1
ATOM 1547 N N . LEU A 1 202 ? -16.519 7.225 17.458 1.00 88.06 202 LEU A N 1
ATOM 1548 C CA . LEU A 1 202 ? -15.447 6.827 18.366 1.00 88.06 202 LEU A CA 1
ATOM 1549 C C . LEU A 1 202 ? -16.044 5.983 19.492 1.00 88.06 202 LEU A C 1
ATOM 1551 O O . LEU A 1 202 ? -16.920 6.465 20.210 1.00 88.06 202 LEU A O 1
ATOM 1555 N N . GLN A 1 203 ? -15.561 4.757 19.675 1.00 86.00 203 GLN A N 1
ATOM 1556 C CA . GLN A 1 203 ? -16.023 3.865 20.738 1.00 86.00 203 GLN A CA 1
ATOM 1557 C C . GLN A 1 203 ? -14.856 3.296 21.547 1.00 86.00 203 GLN A C 1
ATOM 1559 O O . GLN A 1 203 ? -13.734 3.150 21.063 1.00 86.00 203 GLN A O 1
ATOM 1564 N N . THR A 1 204 ? -15.135 2.959 22.808 1.00 80.94 204 THR A N 1
ATOM 1565 C CA . THR A 1 204 ? -14.204 2.161 23.616 1.00 80.94 204 THR A CA 1
ATOM 1566 C C . THR A 1 204 ? -14.411 0.686 23.352 1.00 80.94 204 THR A C 1
ATOM 1568 O O . THR A 1 204 ? -15.543 0.233 23.196 1.00 80.94 204 THR A O 1
ATOM 1571 N N . ALA A 1 205 ? -13.320 -0.070 23.366 1.00 74.44 205 ALA A N 1
ATOM 1572 C CA . ALA A 1 205 ? -13.374 -1.519 23.314 1.00 74.44 205 ALA A CA 1
ATOM 1573 C C . ALA A 1 205 ? -14.279 -2.077 24.446 1.00 74.44 205 ALA A C 1
ATOM 1575 O O . ALA A 1 205 ? -14.162 -1.629 25.600 1.00 74.44 205 ALA A O 1
ATOM 1576 N N . PRO A 1 206 ? -15.185 -3.034 24.156 1.00 70.88 206 PRO A N 1
ATOM 1577 C CA . PRO A 1 206 ? -16.055 -3.625 25.168 1.00 70.88 206 PRO A CA 1
ATOM 1578 C C . PRO A 1 206 ? -15.262 -4.421 26.214 1.00 70.88 206 PRO A C 1
ATOM 1580 O O . PRO A 1 206 ? -14.110 -4.817 26.005 1.00 70.88 206 PRO A O 1
ATOM 1583 N N . GLU A 1 207 ? -15.875 -4.621 27.380 1.00 60.94 207 GLU A N 1
ATOM 1584 C CA . GLU A 1 207 ? -15.250 -5.309 28.512 1.00 60.94 207 GLU A CA 1
ATOM 1585 C C . GLU A 1 207 ? -14.973 -6.778 28.172 1.00 60.94 207 GLU A C 1
ATOM 1587 O O . GLU A 1 207 ? -15.844 -7.471 27.661 1.00 60.94 207 GLU A O 1
ATOM 1592 N N . GLY A 1 208 ? -13.745 -7.247 28.414 1.00 57.88 208 GLY A N 1
ATOM 1593 C CA . GLY A 1 208 ? -13.324 -8.603 28.039 1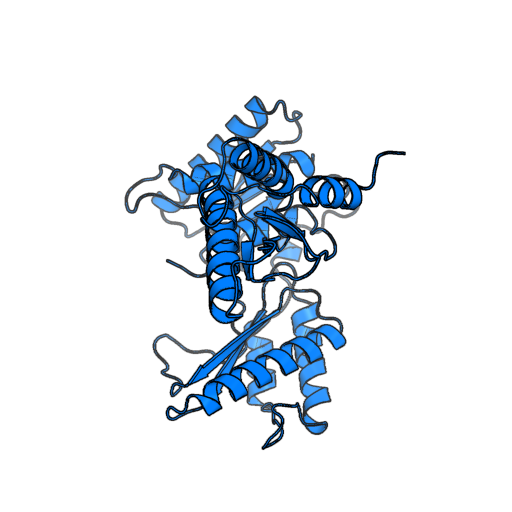.00 57.88 208 GLY A CA 1
ATOM 1594 C C . GLY A 1 208 ? -12.925 -8.781 26.568 1.00 57.88 208 GLY A C 1
ATOM 1595 O O . GLY A 1 208 ? -12.505 -9.875 26.194 1.00 57.88 208 GLY A O 1
ATOM 1596 N N . SER A 1 209 ? -12.997 -7.732 25.740 1.00 57.47 209 SER A N 1
ATOM 1597 C CA . SER A 1 209 ? -12.492 -7.801 24.365 1.00 57.47 209 SER A CA 1
ATOM 1598 C C . SER A 1 209 ? -10.972 -7.964 24.319 1.00 57.47 209 SER A C 1
ATOM 1600 O O . SER A 1 209 ? -10.232 -7.379 25.112 1.00 57.47 209 SER A O 1
ATOM 1602 N N . ARG A 1 210 ? -10.500 -8.756 23.350 1.00 51.97 210 ARG A N 1
ATOM 1603 C CA . ARG A 1 210 ? -9.070 -8.977 23.086 1.00 51.97 210 ARG A CA 1
ATOM 1604 C C . ARG A 1 210 ? -8.427 -7.899 22.220 1.00 51.97 210 ARG A C 1
ATOM 1606 O O . ARG A 1 210 ? -7.312 -8.114 21.750 1.00 51.97 210 ARG A O 1
ATOM 1613 N N . ILE A 1 211 ? -9.110 -6.776 21.978 1.00 49.34 211 ILE A N 1
ATOM 1614 C CA . ILE A 1 211 ? -8.524 -5.674 21.210 1.00 49.34 211 ILE A CA 1
ATOM 1615 C C . ILE A 1 211 ? -7.223 -5.289 21.917 1.00 49.34 211 ILE A C 1
ATOM 1617 O O . ILE A 1 211 ? -7.228 -4.878 23.079 1.00 49.34 211 ILE A O 1
ATOM 1621 N N . GLY A 1 212 ? -6.110 -5.556 21.227 1.00 52.62 212 GLY A N 1
ATOM 1622 C CA . GLY A 1 212 ? -4.761 -5.385 21.744 1.00 52.62 212 GLY A CA 1
ATOM 1623 C C . GLY A 1 212 ? -4.425 -3.913 21.967 1.00 52.62 212 GLY A C 1
ATOM 1624 O O . GLY A 1 212 ? -5.285 -3.043 21.985 1.00 52.62 212 GLY A O 1
ATOM 1625 N N . MET A 1 213 ? -3.141 -3.601 22.111 1.00 55.16 213 MET A N 1
ATOM 1626 C CA . MET A 1 213 ? -2.633 -2.251 22.407 1.00 55.16 213 MET A CA 1
ATOM 1627 C C . MET A 1 213 ? -2.975 -1.143 21.375 1.00 55.16 213 MET A C 1
ATOM 1629 O O . MET A 1 213 ? -2.488 -0.020 21.521 1.00 55.16 213 MET A O 1
ATOM 1633 N N . PHE A 1 214 ? -3.780 -1.416 20.344 1.00 67.00 214 PHE A N 1
ATOM 1634 C CA . PHE A 1 214 ? -3.977 -0.563 19.170 1.00 67.00 214 PHE A CA 1
ATOM 1635 C C . PHE A 1 214 ? -5.458 -0.270 18.903 1.00 67.00 214 PHE A C 1
ATOM 1637 O O . PHE A 1 214 ? -6.331 -1.040 19.292 1.00 67.00 214 PHE A O 1
ATOM 1644 N N . ALA A 1 215 ? -5.728 0.862 18.247 1.00 73.81 215 ALA A N 1
ATOM 1645 C CA . ALA A 1 215 ? -7.065 1.228 17.786 1.00 73.81 215 ALA A CA 1
ATOM 1646 C C . ALA A 1 215 ? -7.364 0.612 16.410 1.00 73.81 215 ALA A C 1
ATOM 1648 O O . ALA A 1 215 ? -6.448 0.452 15.602 1.00 73.81 215 ALA A O 1
ATOM 1649 N N . GLU A 1 216 ? -8.633 0.320 16.134 1.00 80.88 216 GLU A N 1
ATOM 1650 C CA . GLU A 1 216 ? -9.090 -0.334 14.901 1.00 80.88 216 GLU A CA 1
ATOM 1651 C C . GLU A 1 216 ? -10.256 0.438 14.275 1.00 80.88 216 GLU A C 1
ATOM 1653 O O . GLU A 1 216 ? -11.178 0.843 14.981 1.00 80.88 216 GLU A O 1
ATOM 1658 N N . LEU A 1 217 ? -10.220 0.655 12.956 1.00 84.88 217 LEU A N 1
ATOM 1659 C CA . LEU A 1 217 ? -11.323 1.263 12.208 1.00 84.88 217 LEU A CA 1
ATOM 1660 C C . LEU A 1 217 ? -12.166 0.160 11.559 1.00 84.88 217 LEU A C 1
ATOM 1662 O O . LEU A 1 217 ? -11.692 -0.560 10.682 1.00 84.88 217 LEU A O 1
ATOM 1666 N N . VAL A 1 218 ? -13.422 0.061 11.979 1.00 85.81 218 VAL A N 1
ATOM 1667 C CA . VAL A 1 218 ? -14.382 -0.946 11.526 1.00 85.81 218 VAL A CA 1
ATOM 1668 C C . VAL A 1 218 ? -15.454 -0.264 10.688 1.00 85.81 218 VAL A C 1
ATOM 1670 O O . VAL A 1 218 ? -16.219 0.545 11.203 1.00 85.81 218 VAL A O 1
ATOM 1673 N N . LEU A 1 219 ? -15.510 -0.575 9.400 1.00 86.31 219 LEU A N 1
ATOM 1674 C CA . LEU A 1 219 ? -16.588 -0.176 8.507 1.00 86.31 219 LEU A CA 1
ATOM 1675 C C . LEU A 1 219 ? -17.851 -0.954 8.872 1.00 86.31 219 LEU A C 1
ATOM 1677 O O . LEU A 1 219 ? -17.799 -2.146 9.185 1.00 86.31 219 LEU A O 1
ATOM 1681 N N . HIS A 1 220 ? -18.990 -0.276 8.850 1.00 84.56 220 HIS A N 1
ATOM 1682 C CA . HIS A 1 220 ? -20.277 -0.949 8.965 1.00 84.56 220 HIS A CA 1
ATOM 1683 C C . HIS A 1 220 ? -20.622 -1.521 7.595 1.00 84.56 220 HIS A C 1
ATOM 1685 O O . HIS A 1 220 ? -20.379 -0.854 6.594 1.00 84.56 220 HIS A O 1
ATOM 1691 N N . ASP A 1 221 ? -21.196 -2.720 7.533 1.00 67.44 221 ASP A N 1
ATOM 1692 C CA . ASP A 1 221 ? -21.692 -3.293 6.280 1.00 67.44 221 ASP A CA 1
ATOM 1693 C C . ASP A 1 221 ? -23.203 -3.047 6.186 1.00 67.44 221 ASP A C 1
ATOM 1695 O O . ASP A 1 221 ? -23.988 -3.664 6.912 1.00 67.44 221 ASP A O 1
ATOM 1699 N N . GLY A 1 222 ? -23.632 -2.190 5.256 1.00 52.44 222 GLY A N 1
ATOM 1700 C CA . GLY A 1 222 ? -25.039 -1.843 5.009 1.00 52.44 222 GLY A CA 1
ATOM 1701 C C . GLY A 1 222 ? -25.921 -3.003 4.524 1.00 52.44 222 GLY A C 1
ATOM 1702 O O . GLY A 1 222 ? -27.080 -2.795 4.181 1.00 52.44 222 GLY A O 1
ATOM 1703 N N . GLN A 1 223 ? -25.397 -4.233 4.478 1.00 43.03 223 GLN A N 1
ATOM 1704 C CA . GLN A 1 223 ? -26.138 -5.451 4.129 1.00 43.03 223 GLN A CA 1
ATOM 1705 C C . GLN A 1 223 ? -26.571 -6.296 5.337 1.00 43.03 223 GLN A C 1
ATOM 1707 O O . GLN A 1 223 ? -27.170 -7.356 5.149 1.00 43.03 223 GLN A O 1
ATOM 1712 N N . THR A 1 224 ? -26.332 -5.848 6.573 1.00 39.34 224 THR A N 1
ATOM 1713 C CA . THR A 1 224 ? -26.532 -6.702 7.756 1.00 39.34 224 THR A CA 1
ATOM 1714 C C . THR A 1 224 ? -27.552 -6.154 8.754 1.00 39.34 224 THR A C 1
ATOM 1716 O O . THR A 1 224 ? -27.285 -6.081 9.946 1.00 39.34 224 THR A O 1
ATOM 1719 N N . GLU A 1 225 ? -28.774 -5.859 8.303 1.00 33.69 225 GLU A N 1
ATOM 1720 C CA . GLU A 1 225 ? -29.931 -5.810 9.220 1.00 33.69 225 GLU A CA 1
ATOM 1721 C C . GLU A 1 225 ? -30.464 -7.215 9.584 1.00 33.69 225 GLU A C 1
ATOM 1723 O O . GLU A 1 225 ? -31.313 -7.343 10.462 1.00 33.69 225 GLU A O 1
ATOM 1728 N N . ALA A 1 226 ? -29.962 -8.299 8.974 1.00 33.03 226 ALA A N 1
ATOM 1729 C CA . ALA A 1 226 ? -30.509 -9.642 9.213 1.00 33.03 226 ALA A CA 1
ATOM 1730 C C . ALA A 1 226 ? -29.773 -10.486 10.267 1.00 33.03 226 ALA A C 1
ATOM 1732 O O . ALA A 1 226 ? -30.391 -11.385 10.831 1.00 33.03 226 ALA A O 1
ATOM 1733 N N . GLN A 1 227 ? -28.500 -10.227 10.572 1.00 32.91 227 GLN A N 1
ATOM 1734 C CA . GLN A 1 227 ? -27.779 -10.891 11.668 1.00 32.91 227 GLN A CA 1
ATOM 1735 C C . GLN A 1 227 ? -26.677 -9.968 12.182 1.00 32.91 227 GLN A C 1
ATOM 1737 O O . GLN A 1 227 ? -25.506 -10.131 11.848 1.00 32.91 227 GLN A O 1
ATOM 1742 N N . ALA A 1 228 ? -27.048 -8.988 13.004 1.00 32.72 228 ALA A N 1
ATOM 1743 C CA . ALA A 1 228 ? -26.084 -8.350 13.886 1.00 32.72 228 ALA A CA 1
ATOM 1744 C C . ALA A 1 228 ? -25.537 -9.433 14.828 1.00 32.72 228 ALA A C 1
ATOM 1746 O O . ALA A 1 228 ? -26.129 -9.722 15.868 1.00 32.72 228 ALA A O 1
ATOM 1747 N N . VAL A 1 229 ? -24.440 -10.084 14.439 1.00 39.75 229 VAL A N 1
ATOM 1748 C CA . VAL A 1 229 ? -23.593 -10.793 15.394 1.00 39.75 229 VAL A CA 1
ATOM 1749 C C . VAL A 1 229 ? -23.087 -9.694 16.326 1.00 39.75 229 VAL A C 1
ATOM 1751 O O . VAL A 1 229 ? -22.419 -8.776 15.845 1.00 39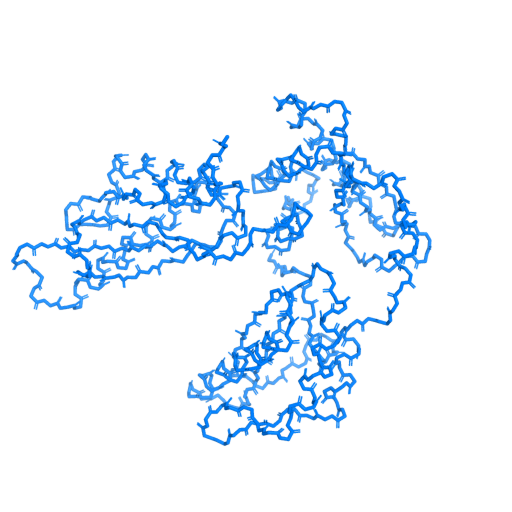.75 229 VAL A O 1
ATOM 1754 N N . PRO A 1 230 ? -23.456 -9.699 17.619 1.00 40.00 230 PRO A N 1
ATOM 1755 C CA . PRO A 1 230 ? -23.030 -8.655 18.536 1.00 40.00 230 PRO A CA 1
ATOM 1756 C C . PRO A 1 230 ? -21.507 -8.539 18.481 1.00 40.00 230 PRO A C 1
ATOM 1758 O O . PRO A 1 230 ? -20.822 -9.562 18.450 1.00 40.00 230 PRO A O 1
ATOM 1761 N N . LEU A 1 231 ? -20.969 -7.317 18.498 1.00 42.59 231 LEU A N 1
ATOM 1762 C CA . LEU A 1 231 ? -19.522 -7.045 18.522 1.00 42.59 231 LEU A CA 1
ATOM 1763 C C . LEU A 1 231 ? -18.798 -7.888 19.602 1.00 42.59 231 LEU A C 1
ATOM 1765 O O . LEU A 1 231 ? -17.651 -8.296 19.447 1.00 42.59 231 LEU A O 1
ATOM 1769 N N . GLU A 1 232 ? -19.517 -8.228 20.674 1.00 40.12 232 GLU A N 1
ATOM 1770 C CA . GLU A 1 232 ? -19.114 -9.134 21.753 1.00 40.12 232 GLU A CA 1
ATOM 1771 C C . GLU A 1 232 ? -18.819 -10.574 21.287 1.00 40.12 232 GLU A C 1
ATOM 1773 O O . GLU A 1 232 ? -17.880 -11.186 21.783 1.00 40.12 232 GLU A O 1
ATOM 1778 N N . GLN A 1 233 ? -19.552 -11.122 20.314 1.00 40.75 233 GLN A N 1
ATOM 1779 C CA . GLN A 1 233 ? -19.314 -12.460 19.751 1.00 40.75 233 GLN A CA 1
ATOM 1780 C C . GLN A 1 233 ? -18.177 -12.489 18.720 1.00 40.75 233 GLN A C 1
ATOM 1782 O O . GLN A 1 233 ? -17.474 -13.495 18.648 1.00 40.75 233 GLN A O 1
ATOM 1787 N N . GLN A 1 234 ? -17.926 -11.397 17.987 1.00 45.94 234 GLN A N 1
ATOM 1788 C CA . GLN A 1 234 ? -16.728 -11.270 17.137 1.00 45.94 234 GLN A CA 1
ATOM 1789 C C . GLN A 1 234 ? -15.437 -11.156 17.967 1.00 45.94 234 GLN A C 1
ATOM 1791 O O . GLN A 1 234 ? -14.380 -11.604 17.532 1.00 45.94 234 GLN A O 1
ATOM 1796 N N . LEU A 1 235 ? -15.520 -10.600 19.181 1.00 45.12 235 LEU A N 1
ATOM 1797 C CA . LEU A 1 235 ? -14.367 -10.351 20.055 1.00 45.12 235 LEU A CA 1
ATOM 1798 C C . LEU A 1 235 ? -14.109 -11.451 21.103 1.00 45.12 235 LEU A C 1
ATOM 1800 O O . LEU A 1 235 ? -13.064 -11.416 21.760 1.00 45.12 235 LEU A O 1
ATOM 1804 N N . MET A 1 236 ? -15.022 -12.419 21.271 1.00 43.31 236 MET A N 1
ATOM 1805 C CA . MET A 1 236 ? -14.933 -13.484 22.290 1.00 43.31 236 MET A CA 1
ATOM 1806 C C . MET A 1 236 ? -14.694 -14.915 21.753 1.00 43.31 236 MET A C 1
ATOM 1808 O O . MET A 1 236 ? -14.782 -15.873 22.521 1.00 43.31 236 MET A O 1
ATOM 1812 N N . GLY A 1 237 ? -14.332 -15.105 20.481 1.00 44.47 237 GLY A N 1
ATOM 1813 C CA . GLY A 1 237 ? -14.134 -16.438 19.884 1.00 44.47 237 GLY A CA 1
ATOM 1814 C C . GLY A 1 237 ? -12.676 -16.829 19.596 1.00 44.47 237 GLY A C 1
ATOM 1815 O O . GLY A 1 237 ? -12.003 -16.152 18.836 1.00 44.47 237 GLY A O 1
ATOM 1816 N N . GLU A 1 238 ? -12.251 -17.980 20.142 1.00 53.22 238 GLU A N 1
ATOM 1817 C CA . GLU A 1 238 ? -11.027 -18.775 19.871 1.00 53.22 238 GLU A CA 1
ATOM 1818 C C . GLU A 1 238 ? -9.656 -18.297 20.408 1.00 53.22 238 GLU A C 1
ATOM 1820 O O . GLU A 1 238 ? -9.345 -17.115 20.450 1.00 53.22 238 GLU A O 1
ATOM 1825 N N . ARG A 1 239 ? -8.814 -19.243 20.882 1.00 56.00 239 ARG A N 1
ATOM 1826 C CA . ARG A 1 239 ? -7.400 -19.024 21.294 1.00 56.00 239 ARG A CA 1
ATOM 1827 C C . ARG A 1 239 ? -6.609 -18.278 20.213 1.00 56.00 239 ARG A C 1
ATOM 1829 O O . ARG A 1 239 ? -6.891 -18.484 19.036 1.00 56.00 239 ARG A O 1
ATOM 1836 N N . ASP A 1 240 ? -5.626 -17.477 20.635 1.00 70.75 240 ASP A N 1
ATOM 1837 C CA . ASP A 1 240 ? -4.741 -16.723 19.739 1.00 70.75 240 ASP A CA 1
ATOM 1838 C C . ASP A 1 240 ? -4.197 -17.649 18.630 1.00 70.75 240 ASP A C 1
ATOM 1840 O O . ASP A 1 240 ? -3.554 -18.661 18.937 1.00 70.75 240 ASP A O 1
ATOM 1844 N N . PRO A 1 241 ? -4.484 -17.362 17.347 1.00 72.94 241 PRO A N 1
ATOM 1845 C CA . PRO A 1 241 ? -3.987 -18.154 16.232 1.00 72.94 241 PRO A CA 1
ATOM 1846 C C . PRO A 1 241 ? -2.468 -18.320 16.266 1.00 72.94 241 PRO A C 1
ATOM 1848 O O . PRO A 1 241 ? -1.974 -19.397 15.940 1.00 72.94 241 PRO A O 1
ATOM 1851 N N . GLN A 1 242 ? -1.723 -17.309 16.726 1.00 73.12 242 GLN A N 1
ATOM 1852 C CA . GLN A 1 242 ? -0.273 -17.410 16.861 1.00 73.12 242 GLN A CA 1
ATOM 1853 C C . GLN A 1 242 ? 0.128 -18.480 17.885 1.00 73.12 242 GLN A C 1
ATOM 1855 O O . GLN A 1 242 ? 1.000 -19.296 17.589 1.00 73.12 242 GLN A O 1
ATOM 1860 N N . GLU A 1 243 ? -0.528 -18.541 19.043 1.00 72.62 243 GLU A N 1
ATOM 1861 C CA . GLU A 1 243 ? -0.276 -19.556 20.076 1.00 72.62 243 GLU A CA 1
ATOM 1862 C C . GLU A 1 243 ? -0.531 -20.974 19.537 1.00 72.62 243 GLU A C 1
ATOM 1864 O O . GLU A 1 243 ? 0.344 -21.836 19.634 1.00 72.62 243 GLU A O 1
ATOM 1869 N N . LYS A 1 244 ? -1.665 -21.188 18.853 1.00 79.12 244 LYS A N 1
ATOM 1870 C CA . LYS A 1 244 ? -1.991 -22.474 18.203 1.00 79.12 244 LYS A CA 1
ATOM 1871 C C . LYS A 1 244 ? -0.924 -22.887 17.182 1.00 79.12 244 LYS A C 1
ATOM 1873 O O . LYS A 1 244 ? -0.537 -24.051 17.110 1.00 79.12 244 LYS A O 1
ATOM 1878 N N . LEU A 1 245 ? -0.442 -21.939 16.380 1.00 80.12 245 LEU A N 1
ATOM 1879 C CA . LEU A 1 245 ? 0.593 -22.206 15.385 1.00 80.12 245 LEU A CA 1
ATOM 1880 C C . LEU A 1 245 ? 1.962 -22.504 16.035 1.00 80.12 245 LEU A C 1
ATOM 1882 O O . LEU A 1 245 ? 2.704 -23.334 15.509 1.00 80.12 245 LEU A O 1
ATOM 1886 N N . CYS A 1 246 ? 2.297 -21.868 17.169 1.00 75.50 246 CYS A N 1
ATOM 1887 C CA . CYS A 1 246 ? 3.492 -22.200 17.962 1.00 75.50 246 CYS A CA 1
ATOM 1888 C C . CYS A 1 246 ? 3.448 -23.656 18.440 1.00 75.50 246 CYS A C 1
ATOM 1890 O O . CYS A 1 246 ? 4.436 -24.371 18.292 1.00 75.50 246 CYS A O 1
ATOM 1892 N N . GLU A 1 247 ? 2.311 -24.085 18.999 1.00 78.75 247 GLU A N 1
ATOM 1893 C CA . GLU A 1 247 ? 2.114 -25.443 19.523 1.00 78.75 247 GLU A CA 1
ATOM 1894 C C . GLU A 1 247 ? 2.299 -26.495 18.415 1.00 78.75 247 GLU A C 1
ATOM 1896 O O . GLU A 1 247 ? 3.104 -27.414 18.566 1.00 78.75 247 GLU A O 1
ATOM 1901 N N . ILE A 1 248 ? 1.658 -26.299 17.254 1.00 80.44 248 ILE A N 1
ATOM 1902 C CA . ILE A 1 248 ? 1.773 -27.211 16.099 1.00 80.44 248 ILE A CA 1
ATOM 1903 C C . ILE A 1 248 ? 3.238 -27.379 15.655 1.00 80.44 248 ILE A C 1
ATOM 1905 O O . ILE A 1 248 ? 3.696 -28.495 15.399 1.00 80.44 248 ILE A O 1
ATOM 1909 N N . LEU A 1 249 ? 3.986 -26.273 15.560 1.00 80.38 249 LEU A N 1
ATOM 1910 C CA . LEU A 1 249 ? 5.380 -26.290 15.104 1.00 80.38 249 LEU A CA 1
ATOM 1911 C C . LEU A 1 249 ? 6.359 -26.823 16.158 1.00 80.38 249 LEU A C 1
ATOM 1913 O O . LEU A 1 249 ? 7.409 -27.354 15.784 1.00 80.38 249 LEU A O 1
ATOM 1917 N N . ALA A 1 250 ? 6.039 -26.677 17.445 1.00 73.69 250 ALA A N 1
ATOM 1918 C CA . ALA A 1 250 ? 6.820 -27.251 18.536 1.00 73.69 250 ALA A CA 1
ATOM 1919 C C . ALA A 1 250 ? 6.697 -28.781 18.564 1.00 73.69 250 ALA A C 1
ATOM 1921 O O . ALA A 1 250 ? 7.705 -29.468 18.740 1.00 73.69 250 ALA A O 1
ATOM 1922 N N . ASP A 1 251 ? 5.490 -29.302 18.328 1.00 75.69 251 ASP A N 1
ATOM 1923 C CA . ASP A 1 251 ? 5.218 -30.741 18.321 1.00 75.69 251 ASP A CA 1
ATOM 1924 C C . ASP A 1 251 ? 5.772 -31.431 17.070 1.00 75.69 251 ASP A C 1
ATOM 1926 O O . ASP A 1 251 ? 6.326 -32.529 17.159 1.00 75.69 251 ASP A O 1
ATOM 1930 N N . THR A 1 252 ? 5.641 -30.808 15.892 1.00 77.62 252 THR A N 1
ATOM 1931 C CA . THR A 1 252 ? 6.148 -31.375 14.632 1.00 77.62 252 THR A CA 1
ATOM 1932 C C . THR A 1 252 ? 6.894 -30.329 13.793 1.00 77.62 252 THR A C 1
ATOM 1934 O O . THR A 1 252 ? 6.290 -29.622 12.981 1.00 77.62 252 THR A O 1
ATOM 1937 N N . PRO A 1 253 ? 8.231 -30.244 13.929 1.00 77.31 253 PRO A N 1
ATOM 1938 C CA . PRO A 1 253 ? 9.042 -29.312 13.156 1.00 77.31 253 PRO A CA 1
ATOM 1939 C C . PRO A 1 253 ? 8.977 -29.585 11.648 1.00 77.31 253 PRO A C 1
ATOM 1941 O O . PRO A 1 253 ? 9.023 -30.730 11.195 1.00 77.31 253 PRO A O 1
ATOM 1944 N N . LEU A 1 254 ? 8.956 -28.520 10.844 1.00 81.81 254 LEU A N 1
ATOM 1945 C CA . LEU A 1 254 ? 8.970 -28.635 9.386 1.00 81.81 254 LEU A CA 1
ATOM 1946 C C . LEU A 1 254 ? 10.346 -29.089 8.874 1.00 81.81 254 LEU A C 1
ATOM 1948 O O . LEU A 1 254 ? 11.349 -28.378 8.977 1.00 81.81 254 LEU A O 1
ATOM 1952 N N . ALA A 1 255 ? 10.377 -30.266 8.261 1.00 78.38 255 ALA A N 1
ATOM 1953 C CA . ALA A 1 255 ? 11.519 -30.806 7.547 1.00 78.38 255 ALA A CA 1
ATOM 1954 C C . ALA A 1 255 ? 11.508 -30.446 6.048 1.00 78.38 255 ALA A C 1
ATOM 1956 O O . ALA A 1 255 ? 10.484 -30.488 5.362 1.00 78.38 255 ALA A O 1
ATOM 1957 N N . PHE A 1 256 ? 12.697 -30.139 5.527 1.00 81.56 256 PHE A N 1
ATOM 1958 C CA . PHE A 1 256 ? 12.932 -29.793 4.126 1.00 81.56 256 PHE A CA 1
ATOM 1959 C C . PHE A 1 256 ? 13.991 -30.711 3.520 1.00 81.56 256 PHE A C 1
ATOM 1961 O O . PHE A 1 256 ? 14.926 -31.129 4.207 1.00 81.56 256 PHE A O 1
ATOM 1968 N N . GLY A 1 257 ? 13.903 -30.940 2.210 1.00 74.06 257 GLY A N 1
ATOM 1969 C CA . GLY A 1 257 ? 14.946 -31.615 1.447 1.00 74.06 257 GLY A CA 1
ATOM 1970 C C . GLY A 1 257 ? 16.313 -30.945 1.633 1.00 74.06 257 GLY A C 1
ATOM 1971 O O . GLY A 1 257 ? 16.436 -29.714 1.680 1.00 74.06 257 GLY A O 1
ATOM 1972 N N . SER A 1 258 ? 17.360 -31.765 1.730 1.00 66.88 258 SER A N 1
ATOM 1973 C CA . SER A 1 258 ? 18.738 -31.319 1.974 1.00 66.88 258 SER A CA 1
ATOM 1974 C C . SER A 1 258 ? 19.297 -30.424 0.860 1.00 66.88 258 SER A C 1
ATOM 1976 O O . SER A 1 258 ? 20.191 -29.620 1.117 1.00 66.88 258 SER A O 1
ATOM 1978 N N . THR A 1 259 ? 18.753 -30.524 -0.357 1.00 61.16 259 THR A N 1
ATOM 1979 C CA . THR A 1 259 ? 19.270 -29.855 -1.562 1.00 61.16 259 THR A CA 1
ATOM 1980 C C . THR A 1 259 ? 18.262 -28.967 -2.291 1.00 61.16 259 THR A C 1
ATOM 1982 O O . THR A 1 259 ? 18.691 -28.017 -2.937 1.00 61.16 259 THR A O 1
ATOM 1985 N N . SER A 1 260 ? 16.956 -29.238 -2.193 1.00 63.97 260 SER A N 1
ATOM 1986 C CA . SER A 1 260 ? 15.928 -28.612 -3.045 1.00 63.97 260 SER A CA 1
ATOM 1987 C C . SER A 1 260 ? 15.079 -27.540 -2.361 1.00 63.97 260 SER A C 1
ATOM 1989 O O . SER A 1 260 ? 14.198 -26.973 -2.995 1.00 63.97 260 SER A O 1
ATOM 1991 N N . GLY A 1 261 ? 15.258 -27.303 -1.055 1.00 64.38 261 GLY A N 1
ATOM 1992 C CA . GLY A 1 261 ? 14.385 -26.397 -0.295 1.00 64.38 261 GLY A CA 1
ATOM 1993 C C . GLY A 1 261 ? 12.903 -26.805 -0.293 1.00 64.38 261 GLY A C 1
ATOM 1994 O O . GLY A 1 261 ? 12.084 -26.070 0.250 1.00 64.38 261 GLY A O 1
ATOM 1995 N N . ALA A 1 262 ? 12.555 -27.945 -0.895 1.00 76.19 262 ALA A N 1
ATOM 1996 C CA . ALA A 1 262 ? 11.206 -28.472 -0.990 1.00 76.19 262 ALA A CA 1
ATOM 1997 C C . ALA A 1 262 ? 10.792 -29.115 0.335 1.00 76.19 262 ALA A C 1
ATOM 1999 O O . ALA A 1 262 ? 11.628 -29.654 1.068 1.00 76.19 262 ALA A O 1
ATOM 2000 N N . LEU A 1 263 ? 9.498 -29.054 0.625 1.00 80.25 263 LEU A N 1
ATOM 2001 C CA . LEU A 1 263 ? 8.896 -29.695 1.787 1.00 80.25 263 LEU A CA 1
ATOM 2002 C C . LEU A 1 263 ? 8.917 -31.216 1.603 1.00 80.25 263 LEU A C 1
ATOM 2004 O O . LEU A 1 263 ? 8.659 -31.719 0.508 1.00 80.25 263 LEU A O 1
ATOM 2008 N N . LEU A 1 264 ? 9.251 -31.953 2.663 1.00 79.31 264 LEU A N 1
ATOM 2009 C CA . LEU A 1 264 ? 9.156 -33.413 2.631 1.00 79.31 264 LEU A CA 1
ATOM 2010 C C . LEU A 1 264 ? 7.681 -33.854 2.712 1.00 79.31 264 LEU A C 1
ATOM 2012 O O . LEU A 1 264 ? 6.892 -33.202 3.391 1.00 79.31 264 LEU A O 1
ATOM 2016 N N . PRO A 1 265 ? 7.277 -34.976 2.089 1.00 81.00 265 PRO A N 1
ATOM 2017 C CA . PRO A 1 265 ? 5.882 -35.433 2.137 1.00 81.00 265 PRO A CA 1
ATOM 2018 C C . PRO A 1 265 ? 5.341 -35.630 3.562 1.00 81.00 265 PRO A C 1
ATOM 2020 O O . PRO A 1 265 ? 4.159 -35.417 3.821 1.00 81.00 265 PRO A O 1
ATOM 2023 N N . GLU A 1 266 ? 6.222 -35.991 4.495 1.00 82.19 266 GLU A N 1
ATOM 2024 C CA . GLU A 1 266 ? 5.913 -36.217 5.911 1.00 82.19 266 GLU A CA 1
ATOM 2025 C C . GLU A 1 266 ? 5.396 -34.963 6.631 1.00 82.19 266 GLU A C 1
ATOM 2027 O O . GLU A 1 266 ? 4.707 -35.089 7.639 1.00 82.19 266 GLU A O 1
ATOM 2032 N N . VAL A 1 267 ? 5.670 -33.759 6.110 1.00 83.25 267 VAL A N 1
ATOM 2033 C CA . VAL A 1 267 ? 5.217 -32.502 6.730 1.00 83.25 267 VAL A CA 1
ATOM 2034 C C . VAL A 1 267 ? 3.885 -31.990 6.184 1.00 83.25 267 VAL A C 1
ATOM 2036 O O . VAL A 1 267 ? 3.329 -31.045 6.740 1.00 83.25 267 VAL A O 1
ATOM 2039 N N . LEU A 1 268 ? 3.323 -32.610 5.139 1.00 85.25 268 LEU A N 1
ATOM 2040 C CA . LEU A 1 268 ? 2.024 -32.210 4.579 1.00 85.25 268 LEU A CA 1
ATOM 2041 C C . LEU A 1 268 ? 0.876 -32.221 5.614 1.00 85.25 268 LEU A C 1
ATOM 2043 O O . LEU A 1 268 ? 0.073 -31.288 5.600 1.00 85.25 268 LEU A O 1
ATOM 2047 N N . PRO A 1 269 ? 0.781 -33.193 6.551 1.00 87.94 269 PRO A N 1
ATOM 2048 C CA . PRO A 1 269 ? -0.229 -33.146 7.610 1.00 87.94 269 PRO A CA 1
ATOM 2049 C C . PRO A 1 269 ? -0.097 -31.911 8.511 1.00 87.94 269 PRO A C 1
ATOM 2051 O O . PRO A 1 269 ? -1.107 -31.319 8.881 1.00 87.94 269 PRO A O 1
ATOM 2054 N N . VAL A 1 270 ? 1.136 -31.492 8.814 1.00 87.56 270 VAL A N 1
ATOM 2055 C CA . VAL A 1 270 ? 1.412 -30.289 9.616 1.00 87.56 270 VAL A CA 1
ATOM 2056 C C . VAL A 1 270 ? 0.974 -29.044 8.853 1.00 87.56 270 VAL A C 1
ATOM 2058 O O . VAL A 1 270 ? 0.295 -28.190 9.410 1.00 87.56 270 VAL A O 1
ATOM 2061 N N . ILE A 1 271 ? 1.271 -28.965 7.553 1.00 88.62 271 ILE A N 1
ATOM 2062 C CA . ILE A 1 271 ? 0.846 -27.843 6.699 1.00 88.62 271 ILE A CA 1
ATOM 2063 C C . ILE A 1 271 ? -0.677 -27.709 6.684 1.00 88.62 271 ILE A C 1
ATOM 2065 O O . ILE A 1 271 ? -1.181 -26.598 6.812 1.00 88.62 271 ILE A O 1
ATOM 2069 N N . ARG A 1 272 ? -1.421 -28.818 6.621 1.00 88.75 272 ARG A N 1
ATOM 2070 C CA . ARG A 1 272 ? -2.891 -28.798 6.715 1.00 88.75 272 ARG A CA 1
ATOM 2071 C C . ARG A 1 272 ? -3.397 -28.273 8.052 1.00 88.75 272 ARG A C 1
ATOM 2073 O O . ARG A 1 272 ? -4.388 -27.548 8.077 1.00 88.75 272 ARG A O 1
ATOM 2080 N N . GLN A 1 273 ? -2.729 -28.618 9.153 1.00 86.56 273 GLN A N 1
ATOM 2081 C CA . GLN A 1 273 ? -3.070 -28.094 10.479 1.00 86.56 273 GLN A CA 1
ATOM 2082 C C . GLN A 1 273 ? -2.801 -26.589 10.566 1.00 86.56 273 GLN A C 1
ATOM 2084 O O . GLN A 1 273 ? -3.676 -25.842 10.998 1.00 86.56 273 GLN A O 1
ATOM 2089 N N . LEU A 1 274 ? -1.643 -26.132 10.079 1.00 88.06 274 LEU A N 1
ATOM 2090 C CA . LEU A 1 274 ? -1.322 -24.705 9.995 1.00 88.06 274 LEU A CA 1
ATOM 2091 C C . LEU A 1 274 ? -2.342 -23.965 9.117 1.00 88.06 274 LEU A C 1
ATOM 2093 O O . LEU A 1 274 ? -2.876 -22.942 9.533 1.00 88.06 274 LEU A O 1
ATOM 2097 N N . ALA A 1 275 ? -2.674 -24.509 7.943 1.00 87.25 275 ALA A N 1
ATOM 2098 C CA . ALA A 1 275 ? -3.668 -23.945 7.035 1.00 87.25 275 ALA A CA 1
ATOM 2099 C C . ALA A 1 275 ? -5.061 -23.880 7.672 1.00 87.25 275 ALA A C 1
ATOM 2101 O O . ALA A 1 275 ? -5.757 -22.886 7.501 1.00 87.25 275 ALA A O 1
ATOM 2102 N N . SER A 1 276 ? -5.458 -24.896 8.444 1.00 87.06 276 SER A N 1
ATOM 2103 C CA . SER A 1 276 ? -6.724 -24.878 9.180 1.00 87.06 276 SER A CA 1
ATOM 2104 C C . SER A 1 276 ? -6.784 -23.736 10.189 1.00 87.06 276 SER A C 1
ATOM 2106 O O . SER A 1 276 ? -7.845 -23.141 10.330 1.00 87.06 276 SER A O 1
ATOM 2108 N N . VAL A 1 277 ? -5.682 -23.433 10.883 1.00 85.25 277 VAL A N 1
ATOM 2109 C CA . VAL A 1 277 ? -5.627 -22.290 11.805 1.00 85.25 277 VAL A CA 1
ATOM 2110 C C . VAL A 1 277 ? -5.622 -20.979 11.025 1.00 85.25 277 VAL A C 1
ATOM 2112 O O . VAL A 1 277 ? -6.365 -20.073 11.360 1.00 85.25 277 VAL A O 1
ATOM 2115 N N . LEU A 1 278 ? -4.836 -20.865 9.953 1.00 82.94 278 LEU A N 1
ATOM 2116 C CA . LEU A 1 278 ? -4.757 -19.627 9.171 1.00 82.94 278 LEU A CA 1
ATOM 2117 C C . LEU A 1 278 ? -6.050 -19.313 8.404 1.00 82.94 278 LEU A C 1
ATOM 2119 O O . LEU A 1 278 ? -6.355 -18.143 8.203 1.00 82.94 278 LEU A O 1
ATOM 2123 N N . ARG A 1 279 ? -6.841 -20.324 8.028 1.00 82.75 279 ARG A N 1
ATOM 2124 C CA . ARG A 1 279 ? -8.171 -20.145 7.422 1.00 82.75 279 ARG A CA 1
ATOM 2125 C C . ARG A 1 279 ? -9.212 -19.584 8.388 1.00 82.75 279 ARG A C 1
ATOM 2127 O O . ARG A 1 279 ? -10.183 -19.000 7.929 1.00 82.75 279 ARG A O 1
ATOM 2134 N N . THR A 1 280 ? -9.028 -19.751 9.701 1.00 76.94 280 THR A N 1
ATOM 2135 C CA . THR A 1 280 ? -9.900 -19.111 10.702 1.00 76.94 280 THR A CA 1
ATOM 2136 C C . THR A 1 280 ? -9.469 -17.680 11.011 1.00 76.94 280 THR A C 1
ATOM 2138 O O . THR A 1 280 ? -10.131 -17.002 11.791 1.00 76.94 280 THR A O 1
ATOM 2141 N N . VAL A 1 281 ? -8.338 -17.224 10.461 1.00 73.19 281 VAL A N 1
ATOM 2142 C CA . VAL A 1 281 ? -7.836 -15.871 10.682 1.00 73.19 281 VAL A CA 1
ATOM 2143 C C . VAL A 1 281 ? -8.353 -14.953 9.591 1.00 73.19 281 VAL A C 1
ATOM 2145 O O . VAL A 1 281 ? -7.896 -14.979 8.450 1.00 73.19 281 VAL A O 1
ATOM 2148 N N . ASP A 1 282 ? -9.253 -14.066 9.984 1.00 55.94 282 ASP A N 1
ATOM 2149 C CA . ASP A 1 282 ? -9.679 -12.959 9.152 1.00 55.94 282 ASP A CA 1
ATOM 2150 C C . ASP A 1 282 ? -8.850 -11.701 9.459 1.00 55.94 282 ASP A C 1
ATOM 2152 O O . ASP A 1 282 ? -8.551 -11.390 10.606 1.00 55.94 282 ASP A O 1
ATOM 2156 N N . ARG A 1 283 ? -8.489 -10.961 8.405 1.00 51.97 283 ARG A N 1
ATOM 2157 C CA . ARG A 1 283 ? -7.894 -9.606 8.395 1.00 51.97 283 ARG A CA 1
ATOM 2158 C C . ARG A 1 283 ? -6.406 -9.485 8.750 1.00 51.97 283 ARG A C 1
ATOM 2160 O O . ARG A 1 283 ? -5.909 -8.380 8.954 1.00 51.97 283 ARG A O 1
ATOM 2167 N N . GLN A 1 284 ? -5.653 -10.583 8.757 1.00 64.12 284 GLN A N 1
ATOM 2168 C CA . GLN A 1 284 ? -4.227 -10.560 9.116 1.00 64.12 284 GLN A CA 1
ATOM 2169 C C . GLN A 1 284 ? -3.312 -10.985 7.967 1.00 64.12 284 GLN A C 1
ATOM 2171 O O . GLN A 1 284 ? -3.745 -11.624 7.014 1.00 64.12 284 GLN A O 1
ATOM 2176 N N . THR A 1 285 ? -2.033 -10.625 8.069 1.00 59.28 285 THR A N 1
ATOM 2177 C CA . THR A 1 285 ? -0.961 -11.082 7.176 1.00 59.28 285 THR A CA 1
ATOM 2178 C C . THR A 1 285 ? -0.089 -12.083 7.927 1.00 59.28 285 THR A C 1
ATOM 2180 O O . THR A 1 285 ? 0.337 -11.815 9.052 1.00 59.28 285 THR A O 1
ATOM 2183 N N . CYS A 1 286 ? 0.230 -13.216 7.306 1.00 74.56 286 CYS A N 1
ATOM 2184 C CA . CYS A 1 286 ? 1.144 -14.195 7.886 1.00 74.56 286 CYS A CA 1
ATOM 2185 C C . CYS A 1 286 ? 2.566 -13.965 7.364 1.00 74.56 286 CYS A C 1
ATOM 2187 O O . CYS A 1 286 ? 2.826 -14.042 6.158 1.00 74.56 286 CYS A O 1
ATOM 2189 N N . LEU A 1 287 ? 3.502 -13.688 8.277 1.00 75.56 287 LEU A N 1
ATOM 2190 C CA . LEU A 1 287 ? 4.924 -13.631 7.961 1.00 75.56 287 LEU A CA 1
ATOM 2191 C C . LEU A 1 287 ? 5.580 -14.992 8.232 1.00 75.56 287 LEU A C 1
ATOM 2193 O O . LEU A 1 287 ? 5.563 -15.509 9.346 1.00 75.56 287 LEU A O 1
ATOM 2197 N N . ILE A 1 288 ? 6.223 -15.533 7.204 1.00 80.88 288 ILE A N 1
ATOM 2198 C CA . ILE A 1 288 ? 6.970 -16.785 7.231 1.00 80.88 288 ILE A CA 1
ATOM 2199 C C . ILE A 1 288 ? 8.460 -16.458 7.153 1.00 80.88 288 ILE A C 1
ATOM 2201 O O . ILE A 1 288 ? 8.971 -16.079 6.094 1.00 80.88 288 ILE A O 1
ATOM 2205 N N . GLU A 1 289 ? 9.171 -16.633 8.264 1.00 78.31 289 GLU A N 1
ATOM 2206 C CA . GLU A 1 289 ? 10.615 -16.408 8.347 1.00 78.31 289 GLU A CA 1
ATOM 2207 C C . GLU A 1 289 ? 11.372 -17.733 8.474 1.00 78.31 289 GLU A C 1
ATOM 2209 O O . GLU A 1 289 ? 11.125 -18.535 9.372 1.00 78.31 289 GLU A O 1
ATOM 2214 N N . ALA A 1 290 ? 12.333 -17.960 7.579 1.00 80.50 290 ALA A N 1
ATOM 2215 C CA . ALA A 1 290 ? 13.231 -19.107 7.634 1.00 80.50 290 ALA A CA 1
ATOM 2216 C C . ALA A 1 290 ? 14.651 -18.654 7.992 1.00 80.50 290 ALA A C 1
ATOM 2218 O O . ALA A 1 290 ? 15.207 -17.753 7.356 1.00 80.50 290 ALA A O 1
ATOM 2219 N N . TYR A 1 291 ? 15.264 -19.309 8.978 1.00 77.69 291 TYR A N 1
ATOM 2220 C CA . TYR A 1 291 ? 16.598 -18.975 9.476 1.00 77.69 291 TYR A CA 1
ATOM 2221 C C . TYR A 1 291 ? 17.579 -20.119 9.241 1.00 77.69 291 TYR A C 1
ATOM 2223 O O . TYR A 1 291 ? 17.336 -21.268 9.601 1.00 77.69 291 TYR A O 1
ATOM 2231 N N . SER A 1 292 ? 18.738 -19.783 8.683 1.00 72.12 292 SER A N 1
ATOM 2232 C CA . SER A 1 292 ? 19.925 -20.636 8.708 1.00 72.12 292 SER A CA 1
ATOM 2233 C C . SER A 1 292 ? 20.914 -20.036 9.696 1.00 72.12 292 SER A C 1
ATOM 2235 O O . SER A 1 292 ? 21.060 -18.815 9.682 1.00 72.12 292 SER A O 1
ATOM 2237 N N . GLY A 1 293 ? 21.608 -20.869 10.478 1.00 67.38 293 GLY A N 1
ATOM 2238 C CA . GLY A 1 293 ? 22.631 -20.451 11.444 1.00 67.38 293 GLY A CA 1
ATOM 2239 C C . GLY A 1 293 ? 23.834 -19.697 10.831 1.00 67.38 293 GLY A C 1
ATOM 2240 O O . GLY A 1 293 ? 23.660 -18.641 10.222 1.00 67.38 293 GLY A O 1
ATOM 2241 N N . PRO A 1 294 ? 25.093 -20.133 11.033 1.00 57.09 294 PRO A N 1
ATOM 2242 C CA . PRO A 1 294 ? 26.251 -19.325 10.649 1.00 57.09 294 PRO A CA 1
ATOM 2243 C C . PRO A 1 294 ? 26.307 -18.987 9.146 1.00 57.09 294 PRO A C 1
ATOM 2245 O O . PRO A 1 294 ? 25.866 -19.738 8.274 1.00 57.09 294 PRO A O 1
ATOM 2248 N N . LYS A 1 295 ? 26.831 -17.785 8.880 1.00 59.72 295 LYS A N 1
ATOM 2249 C CA . LYS A 1 295 ? 26.628 -16.973 7.672 1.00 59.72 295 LYS A CA 1
ATOM 2250 C C . LYS A 1 295 ? 27.237 -17.595 6.409 1.00 59.72 295 LYS A C 1
ATOM 2252 O O . LYS A 1 295 ? 28.452 -17.587 6.240 1.00 59.72 295 LYS A O 1
ATOM 2257 N N . SER A 1 296 ? 26.394 -17.999 5.458 1.00 62.81 296 SER A N 1
ATOM 2258 C CA . SER A 1 296 ? 26.796 -18.148 4.054 1.00 62.81 296 SER A CA 1
ATOM 2259 C C . SER A 1 296 ? 25.724 -17.553 3.135 1.00 62.81 296 SER A C 1
ATOM 2261 O O . SER A 1 296 ? 24.533 -17.742 3.370 1.00 62.81 296 SER A O 1
ATOM 2263 N N . ALA A 1 297 ? 26.118 -16.827 2.083 1.00 60.44 297 ALA A N 1
ATOM 2264 C CA . ALA A 1 297 ? 25.169 -16.221 1.138 1.00 60.44 297 ALA A CA 1
ATOM 2265 C C . ALA A 1 297 ? 24.279 -17.271 0.443 1.00 60.44 297 ALA A C 1
ATOM 2267 O O . ALA A 1 297 ? 23.106 -17.012 0.173 1.00 60.44 297 ALA A O 1
ATOM 2268 N N . ARG A 1 298 ? 24.816 -18.483 0.231 1.00 67.25 298 ARG A N 1
ATOM 2269 C CA . ARG A 1 298 ? 24.077 -19.643 -0.286 1.00 67.25 298 ARG A CA 1
ATOM 2270 C C . ARG A 1 298 ? 22.940 -20.046 0.655 1.00 67.25 298 ARG A C 1
ATOM 2272 O O . ARG A 1 298 ? 21.836 -20.307 0.190 1.00 67.25 298 ARG A O 1
ATOM 2279 N N . SER A 1 299 ? 23.176 -19.999 1.965 1.00 73.12 299 SER A N 1
ATOM 2280 C CA . SER A 1 299 ? 22.164 -20.324 2.972 1.00 73.12 299 SER A CA 1
ATOM 2281 C C . SER A 1 299 ? 20.979 -19.347 2.949 1.00 73.12 299 SER A C 1
ATOM 2283 O O . SER A 1 299 ? 19.856 -19.768 3.211 1.00 73.12 299 SER A O 1
ATOM 2285 N N . LYS A 1 300 ? 21.180 -18.074 2.558 1.00 77.00 300 LYS A N 1
ATOM 2286 C CA . LYS A 1 300 ? 20.103 -17.059 2.533 1.00 77.00 300 LYS A CA 1
ATOM 2287 C C . LYS A 1 300 ? 19.116 -17.364 1.422 1.00 77.00 300 LYS A C 1
ATOM 2289 O O . LYS A 1 300 ? 17.910 -17.316 1.643 1.00 77.00 300 LYS A O 1
ATOM 2294 N N . GLY A 1 301 ? 19.650 -17.698 0.245 1.00 79.75 301 GLY A N 1
ATOM 2295 C CA . GLY A 1 301 ? 18.863 -18.135 -0.904 1.00 79.75 301 GLY A CA 1
ATOM 2296 C C . GLY A 1 301 ? 18.032 -19.367 -0.560 1.00 79.75 301 GLY A C 1
ATOM 2297 O O . GLY A 1 301 ? 16.821 -19.348 -0.747 1.00 79.75 301 GLY A O 1
ATOM 2298 N N . THR A 1 302 ? 18.654 -20.374 0.059 1.00 82.19 302 THR A N 1
ATOM 2299 C CA . THR A 1 302 ? 17.956 -21.592 0.491 1.00 82.19 302 THR A CA 1
ATOM 2300 C C . THR A 1 302 ? 16.869 -21.313 1.533 1.00 82.19 302 THR A C 1
ATOM 2302 O O . THR A 1 302 ? 15.789 -21.882 1.438 1.00 82.19 302 THR A O 1
ATOM 2305 N N . MET A 1 303 ? 17.095 -20.432 2.515 1.00 83.44 303 MET A N 1
ATOM 2306 C CA . MET A 1 303 ? 16.042 -20.074 3.479 1.00 83.44 303 MET A CA 1
ATOM 2307 C C . MET A 1 303 ? 14.893 -19.314 2.821 1.00 83.4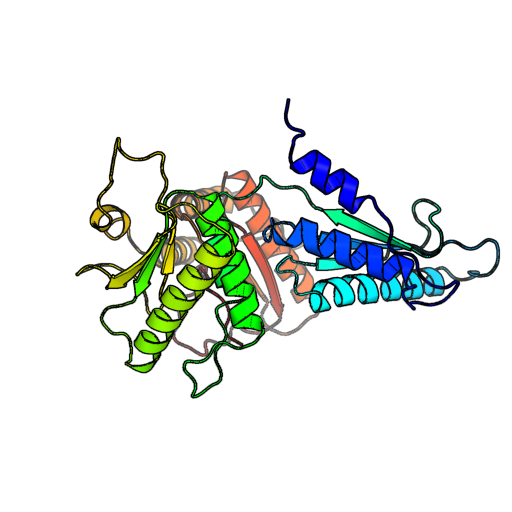4 303 MET A C 1
ATOM 2309 O O . MET A 1 303 ? 13.730 -19.592 3.091 1.00 83.44 303 MET A O 1
ATOM 2313 N N . GLN A 1 304 ? 15.209 -18.387 1.919 1.00 85.31 304 GLN A N 1
ATOM 2314 C CA . GLN A 1 304 ? 14.197 -17.640 1.180 1.00 85.31 304 GLN A CA 1
ATOM 2315 C C . GLN A 1 304 ? 13.332 -18.568 0.317 1.00 85.31 304 GLN A C 1
ATOM 2317 O O . GLN A 1 304 ? 12.127 -18.351 0.208 1.00 85.31 304 GLN A O 1
ATOM 2322 N N . GLU A 1 305 ? 13.941 -19.581 -0.293 1.00 84.06 305 GLU A N 1
ATOM 2323 C CA . GLU A 1 305 ? 13.260 -20.610 -1.079 1.00 84.06 305 GLU A CA 1
ATOM 2324 C C . GLU A 1 305 ? 12.371 -21.497 -0.199 1.00 84.06 305 GLU A C 1
ATOM 2326 O O . GLU A 1 305 ? 11.202 -21.689 -0.517 1.00 84.06 305 GLU A O 1
ATOM 2331 N N . ARG A 1 306 ? 12.865 -21.932 0.966 1.00 85.06 306 ARG A N 1
ATOM 2332 C CA . ARG A 1 306 ? 12.072 -22.697 1.945 1.00 85.06 306 ARG A CA 1
ATOM 2333 C C . ARG A 1 306 ? 10.843 -21.934 2.439 1.00 85.06 306 ARG A C 1
ATOM 2335 O O . ARG A 1 306 ? 9.750 -22.491 2.451 1.00 85.06 306 ARG A O 1
ATOM 2342 N N . ALA A 1 307 ? 11.003 -20.656 2.790 1.00 83.00 307 ALA A N 1
ATOM 2343 C CA . ALA A 1 307 ? 9.884 -19.807 3.201 1.00 83.00 307 ALA A CA 1
ATOM 2344 C C . ALA A 1 307 ? 8.842 -19.651 2.076 1.00 83.00 307 ALA A C 1
ATOM 2346 O O . ALA A 1 307 ? 7.642 -19.684 2.334 1.00 83.00 307 ALA A O 1
ATOM 2347 N N . LYS A 1 308 ? 9.290 -19.533 0.816 1.00 83.00 308 LYS A N 1
ATOM 2348 C CA . LYS A 1 308 ? 8.398 -19.456 -0.353 1.00 83.00 308 LYS A CA 1
ATOM 2349 C C . LYS A 1 308 ? 7.652 -20.763 -0.608 1.00 83.00 308 LYS A C 1
ATOM 2351 O O . LYS A 1 308 ? 6.457 -20.712 -0.859 1.00 83.00 308 LYS A O 1
ATOM 2356 N N . HIS A 1 309 ? 8.323 -21.911 -0.532 1.00 85.56 309 HIS A N 1
ATOM 2357 C CA . HIS A 1 309 ? 7.658 -23.206 -0.703 1.00 85.56 309 HIS A CA 1
ATOM 2358 C C . HIS A 1 309 ? 6.604 -23.457 0.373 1.00 85.56 309 HIS A C 1
ATOM 2360 O O . HIS A 1 309 ? 5.545 -23.989 0.061 1.00 85.56 309 HIS A O 1
ATOM 2366 N N . LEU A 1 310 ? 6.853 -23.023 1.612 1.00 86.69 310 LEU A N 1
ATOM 2367 C CA . LEU A 1 310 ? 5.841 -23.089 2.661 1.00 86.69 310 LEU A CA 1
ATOM 2368 C C . LEU A 1 310 ? 4.647 -22.172 2.370 1.00 86.69 310 LEU A C 1
ATOM 2370 O O . LEU A 1 310 ? 3.511 -22.605 2.517 1.00 86.69 310 LEU A O 1
ATOM 2374 N N . ALA A 1 311 ? 4.892 -20.942 1.907 1.00 82.62 311 ALA A N 1
ATOM 2375 C CA . ALA A 1 311 ? 3.819 -20.032 1.509 1.00 82.62 311 ALA A CA 1
ATOM 2376 C C . ALA A 1 311 ? 2.956 -20.615 0.374 1.00 82.62 311 ALA A C 1
ATOM 2378 O O . ALA A 1 311 ? 1.734 -20.560 0.445 1.00 82.62 311 ALA A O 1
ATOM 2379 N N . ILE A 1 312 ? 3.588 -21.214 -0.643 1.00 83.38 312 ILE A N 1
ATOM 2380 C CA . ILE A 1 312 ? 2.885 -21.869 -1.756 1.00 83.38 312 ILE A CA 1
ATOM 2381 C C . ILE A 1 312 ? 2.035 -23.033 -1.241 1.00 83.38 312 ILE A C 1
ATOM 2383 O O . ILE A 1 312 ? 0.850 -23.084 -1.541 1.00 83.38 312 ILE A O 1
ATOM 2387 N N . ALA A 1 313 ? 2.603 -23.917 -0.417 1.00 84.81 313 ALA A N 1
ATOM 2388 C CA . ALA A 1 313 ? 1.875 -25.068 0.111 1.00 84.81 313 ALA A CA 1
ATOM 2389 C C . ALA A 1 313 ? 0.682 -24.663 0.999 1.00 84.81 313 ALA A C 1
ATOM 2391 O O . ALA A 1 313 ? -0.355 -25.316 0.974 1.00 84.81 313 ALA A O 1
ATOM 2392 N N . LEU A 1 314 ? 0.800 -23.573 1.766 1.00 87.06 314 LEU A N 1
ATOM 2393 C CA . LEU A 1 314 ? -0.316 -23.026 2.544 1.00 87.06 314 LEU A CA 1
ATOM 2394 C C . LEU A 1 314 ? -1.405 -22.430 1.641 1.00 87.06 314 LEU A C 1
ATOM 2396 O O . LEU A 1 314 ? -2.586 -22.658 1.889 1.00 87.06 314 LEU A O 1
ATOM 2400 N N . ALA A 1 315 ? -1.024 -21.716 0.580 1.00 81.19 315 ALA A N 1
ATOM 2401 C CA . ALA A 1 315 ? -1.973 -21.194 -0.401 1.00 81.19 315 ALA A CA 1
ATOM 2402 C C . ALA A 1 315 ? -2.708 -22.325 -1.149 1.00 81.19 315 ALA A C 1
ATOM 2404 O O . ALA A 1 315 ? -3.918 -22.251 -1.340 1.00 81.19 315 ALA A O 1
ATOM 2405 N N . GLU A 1 316 ? -2.008 -23.405 -1.512 1.00 88.62 316 GLU A N 1
ATOM 2406 C CA . GLU A 1 316 ? -2.603 -24.602 -2.131 1.00 88.62 316 GLU A CA 1
ATOM 2407 C C . GLU A 1 316 ? -3.613 -25.309 -1.208 1.00 88.62 316 GLU A C 1
ATOM 2409 O O . GLU A 1 316 ? -4.576 -25.904 -1.687 1.00 88.62 316 GLU A O 1
ATOM 2414 N N . GLU A 1 317 ? -3.440 -25.199 0.112 1.00 88.25 317 GLU A N 1
ATOM 2415 C CA . GLU A 1 317 ? -4.370 -25.701 1.136 1.00 88.25 317 GLU A CA 1
ATOM 2416 C C . GLU A 1 317 ? -5.501 -24.696 1.479 1.00 88.25 317 GLU A C 1
ATOM 2418 O O . GLU A 1 317 ? -6.217 -24.867 2.477 1.00 88.25 317 GLU A O 1
ATOM 2423 N N . GLY A 1 318 ? -5.677 -23.657 0.651 1.00 80.50 318 GLY A N 1
ATOM 2424 C CA . GLY A 1 318 ? -6.796 -22.708 0.701 1.00 80.50 318 GLY A CA 1
ATOM 2425 C C . GLY A 1 318 ? -6.639 -21.576 1.716 1.00 80.50 318 GLY A C 1
ATOM 2426 O O . GLY A 1 318 ? -7.634 -21.103 2.257 1.00 80.50 318 GLY A O 1
ATOM 2427 N N . VAL A 1 319 ? -5.408 -21.185 2.058 1.00 80.94 319 VAL A N 1
ATOM 2428 C CA . VAL A 1 319 ? -5.162 -20.013 2.912 1.00 80.94 319 VAL A CA 1
ATOM 2429 C C . VAL A 1 319 ? -5.259 -18.734 2.076 1.00 80.94 319 VAL A C 1
ATOM 2431 O O . VAL A 1 319 ? -4.382 -18.463 1.258 1.00 80.94 319 VAL A O 1
ATOM 2434 N N . ASP A 1 320 ? -6.295 -17.933 2.334 1.00 79.38 320 ASP A N 1
ATOM 2435 C CA . ASP A 1 320 ? -6.623 -16.734 1.541 1.00 79.38 320 ASP A CA 1
ATOM 2436 C C . ASP A 1 320 ? -6.019 -15.427 2.090 1.00 79.38 320 ASP A C 1
ATOM 2438 O O . ASP A 1 320 ? -6.117 -14.367 1.466 1.00 79.38 320 ASP A O 1
ATOM 2442 N N . ILE A 1 321 ? -5.381 -15.469 3.264 1.00 75.50 321 ILE A N 1
ATOM 2443 C CA . ILE A 1 321 ? -4.684 -14.307 3.825 1.00 75.50 321 ILE A CA 1
ATOM 2444 C C . ILE A 1 321 ? -3.346 -14.043 3.113 1.00 75.50 321 ILE A C 1
ATOM 2446 O O . ILE A 1 321 ? -2.696 -14.983 2.649 1.00 75.50 321 ILE A O 1
ATOM 2450 N N . PRO A 1 322 ? -2.858 -12.788 3.066 1.00 74.25 322 PRO A N 1
ATOM 2451 C CA . PRO A 1 322 ? -1.542 -12.495 2.510 1.00 74.25 322 PRO A CA 1
ATOM 2452 C C . PRO A 1 322 ? -0.419 -13.257 3.234 1.00 74.25 322 PRO A C 1
ATOM 2454 O O . PRO A 1 322 ? -0.294 -13.196 4.459 1.00 74.25 322 PRO A O 1
ATOM 2457 N N . LEU A 1 323 ? 0.430 -13.941 2.462 1.00 77.94 323 LEU A N 1
ATOM 2458 C CA . LEU A 1 323 ? 1.583 -14.704 2.951 1.00 77.94 323 LEU A CA 1
ATOM 2459 C C . LEU A 1 323 ? 2.887 -14.023 2.510 1.00 77.94 323 LEU A C 1
ATOM 2461 O O . LEU A 1 323 ? 3.178 -13.916 1.316 1.00 77.94 323 LEU A O 1
ATOM 2465 N N . ILE A 1 324 ? 3.706 -13.579 3.464 1.00 72.88 324 ILE A N 1
ATOM 2466 C CA . ILE A 1 324 ? 5.008 -12.950 3.196 1.00 72.88 324 ILE A CA 1
ATOM 2467 C C . ILE A 1 324 ? 6.117 -13.931 3.563 1.00 72.88 324 ILE A C 1
ATOM 2469 O O . ILE A 1 324 ? 6.217 -14.355 4.704 1.00 72.88 324 ILE A O 1
ATOM 2473 N N . ALA A 1 325 ? 7.001 -14.254 2.621 1.00 78.31 325 ALA A N 1
ATOM 2474 C CA . ALA A 1 325 ? 8.114 -15.178 2.847 1.00 78.31 325 ALA A CA 1
ATOM 2475 C C . ALA A 1 325 ? 9.463 -14.443 2.933 1.00 78.31 325 ALA A C 1
ATOM 2477 O O . ALA A 1 325 ? 9.848 -13.753 1.983 1.00 78.31 325 ALA A O 1
ATOM 2478 N N . LYS A 1 326 ? 10.232 -14.647 4.012 1.00 75.00 326 LYS A N 1
ATOM 2479 C CA . LYS A 1 326 ? 11.576 -14.070 4.209 1.00 75.00 326 LYS A CA 1
ATOM 2480 C C . LYS A 1 326 ? 12.615 -15.112 4.636 1.00 75.00 326 LYS A C 1
ATOM 2482 O O . LYS A 1 326 ? 12.371 -15.953 5.493 1.00 75.00 326 LYS A O 1
ATOM 2487 N N . GLY A 1 327 ? 13.805 -15.038 4.038 1.00 77.50 327 GLY A N 1
ATOM 2488 C CA . GLY A 1 327 ? 14.958 -15.875 4.383 1.00 77.50 327 GLY A CA 1
ATOM 2489 C C . GLY A 1 327 ? 16.099 -15.103 5.051 1.00 77.50 327 GLY A C 1
ATOM 2490 O O . GLY A 1 327 ? 16.558 -14.078 4.534 1.00 77.50 327 GLY A O 1
ATOM 2491 N N . HIS A 1 328 ? 16.622 -15.638 6.156 1.00 75.81 328 HIS A N 1
ATOM 2492 C CA . HIS A 1 328 ? 17.654 -15.010 6.983 1.00 75.81 328 HIS A CA 1
ATOM 2493 C C . HIS A 1 328 ? 18.905 -15.891 7.157 1.00 75.81 328 HIS A C 1
ATOM 2495 O O . HIS A 1 328 ? 18.832 -17.109 7.320 1.00 75.81 328 HIS A O 1
ATOM 2501 N N . CYS A 1 329 ? 20.075 -15.239 7.174 1.00 66.00 329 CYS A N 1
ATOM 2502 C CA . CYS A 1 329 ? 21.375 -15.833 7.517 1.00 66.00 329 CYS A CA 1
ATOM 2503 C C . CYS A 1 329 ? 21.941 -15.205 8.779 1.00 66.00 329 CYS A C 1
ATOM 2505 O O . CYS A 1 329 ? 22.894 -14.421 8.740 1.00 66.00 329 CYS A O 1
ATOM 2507 N N . ALA A 1 330 ? 21.317 -15.530 9.893 1.00 61.84 330 ALA A N 1
ATOM 2508 C CA . ALA A 1 330 ? 21.797 -15.180 11.209 1.00 61.84 330 ALA A CA 1
ATOM 2509 C C . ALA A 1 330 ? 21.383 -16.302 12.155 1.00 61.84 330 ALA A C 1
ATOM 2511 O O . ALA A 1 330 ? 20.322 -16.904 11.981 1.00 61.84 330 ALA A O 1
ATOM 2512 N N . GLY A 1 331 ? 22.213 -16.549 13.173 1.00 52.66 331 GLY A N 1
ATOM 2513 C CA . GLY A 1 331 ? 21.722 -17.248 14.351 1.00 52.66 331 GLY A CA 1
ATOM 2514 C C . GLY A 1 331 ? 20.482 -16.517 14.852 1.00 52.66 331 GLY A C 1
ATOM 2515 O O . GLY A 1 331 ? 20.442 -15.286 14.834 1.00 52.66 331 GLY A O 1
ATOM 2516 N N . TYR A 1 332 ? 19.461 -17.272 15.228 1.00 49.28 332 TYR A N 1
ATOM 2517 C CA . TYR A 1 332 ? 18.264 -16.706 15.822 1.00 49.28 332 TYR A CA 1
ATOM 2518 C C . TYR A 1 332 ? 18.661 -16.026 17.143 1.00 49.28 332 TYR A C 1
ATOM 2520 O O . TYR A 1 332 ? 19.022 -16.705 18.104 1.00 49.28 332 TYR A O 1
ATOM 2528 N N . VAL A 1 333 ? 18.701 -14.689 17.172 1.00 44.03 333 VAL A N 1
ATOM 2529 C CA . VAL A 1 333 ? 19.011 -13.919 18.385 1.00 44.03 333 VAL A CA 1
ATOM 2530 C C . VAL A 1 333 ? 17.687 -13.549 19.030 1.00 44.03 333 VAL A C 1
ATOM 2532 O O . VAL A 1 333 ? 16.994 -12.645 18.569 1.00 44.03 333 VAL A O 1
ATOM 2535 N N . ALA A 1 334 ? 17.342 -14.275 20.090 1.00 42.09 334 ALA A N 1
ATOM 2536 C CA . ALA A 1 334 ? 16.187 -14.000 20.931 1.00 42.09 334 ALA A CA 1
ATOM 2537 C C . ALA A 1 334 ? 16.405 -12.693 21.714 1.00 42.09 334 ALA A C 1
ATOM 2539 O O . ALA A 1 334 ? 16.816 -12.706 22.872 1.00 42.09 334 ALA A O 1
ATOM 2540 N N . ALA A 1 335 ? 16.173 -11.550 21.075 1.00 32.19 335 ALA A N 1
ATOM 2541 C CA . ALA A 1 335 ? 16.098 -10.257 21.742 1.00 32.19 335 ALA A CA 1
ATOM 2542 C C . ALA A 1 335 ? 14.656 -9.751 21.670 1.00 32.19 335 ALA A C 1
ATOM 2544 O O . ALA A 1 335 ? 14.262 -9.094 20.712 1.00 32.19 335 ALA A O 1
ATOM 2545 N N . GLY A 1 336 ? 13.903 -10.091 22.719 1.00 31.22 336 GLY A N 1
ATOM 2546 C CA . GLY A 1 336 ? 12.578 -9.554 23.020 1.00 31.22 336 GLY A CA 1
ATOM 2547 C C . GLY A 1 336 ? 11.505 -10.633 23.102 1.00 31.22 336 GLY A C 1
ATOM 2548 O O . GLY A 1 336 ? 10.773 -10.796 22.138 1.00 31.22 336 GLY A O 1
ATOM 2549 N N . THR A 1 337 ? 11.447 -11.365 24.230 1.00 33.97 337 THR A N 1
ATOM 2550 C CA . THR A 1 337 ? 10.240 -12.061 24.756 1.00 33.97 337 THR A CA 1
ATOM 2551 C C . THR A 1 337 ? 9.269 -12.571 23.671 1.00 33.97 337 THR A C 1
ATOM 2553 O O . THR A 1 337 ? 8.211 -11.990 23.470 1.00 33.97 337 THR A O 1
ATOM 2556 N N . SER A 1 338 ? 9.737 -13.394 22.728 1.00 46.88 338 SER A N 1
ATOM 2557 C CA . SER A 1 338 ? 9.874 -14.864 22.734 1.00 46.88 338 SER A CA 1
ATOM 2558 C C . SER A 1 338 ? 8.552 -15.626 22.539 1.00 46.88 338 SER A C 1
ATOM 2560 O O . SER A 1 338 ? 7.878 -15.924 23.518 1.00 46.88 338 SER A O 1
ATOM 2562 N N . ALA A 1 339 ? 8.227 -16.003 21.295 1.00 29.44 339 ALA A N 1
ATOM 2563 C CA . ALA A 1 339 ? 7.200 -17.001 20.953 1.00 29.44 339 ALA A CA 1
ATOM 2564 C C . ALA A 1 339 ? 7.331 -17.392 19.465 1.00 29.44 339 ALA A C 1
ATOM 2566 O O . ALA A 1 339 ? 6.639 -16.854 18.607 1.00 29.44 339 ALA A O 1
ATOM 2567 N N . ALA A 1 340 ? 8.287 -18.269 19.140 1.00 31.02 340 ALA A N 1
ATOM 2568 C CA . ALA A 1 340 ? 8.566 -18.732 17.775 1.00 31.02 340 ALA A CA 1
ATOM 2569 C C . ALA A 1 340 ? 7.571 -19.805 17.299 1.00 31.02 340 ALA A C 1
ATOM 2571 O O . ALA A 1 340 ? 7.947 -20.917 16.935 1.00 31.02 340 ALA A O 1
ATOM 2572 N N . GLY A 1 341 ? 6.300 -19.436 17.280 1.00 31.16 341 GLY A N 1
ATOM 2573 C CA . GLY A 1 341 ? 5.424 -19.771 16.167 1.00 31.16 341 GLY A CA 1
ATOM 2574 C C . GLY A 1 341 ? 5.344 -18.580 15.212 1.00 31.16 341 GLY A C 1
ATOM 2575 O O . GLY A 1 341 ? 6.002 -17.560 15.434 1.00 31.16 341 GLY A O 1
ATOM 2576 N N . PRO A 1 342 ? 4.573 -18.704 14.126 1.00 31.80 342 PRO A N 1
ATOM 2577 C CA . PRO A 1 342 ? 4.375 -17.650 13.146 1.00 31.80 342 PRO A CA 1
ATOM 2578 C C . PRO A 1 342 ? 3.872 -16.389 13.845 1.00 31.80 342 PRO A C 1
ATOM 2580 O O . PRO A 1 342 ? 2.799 -16.384 14.441 1.00 31.80 342 PRO A O 1
ATOM 2583 N N . LEU A 1 343 ? 4.660 -15.322 13.761 1.00 35.56 343 LEU A N 1
ATOM 2584 C CA . LEU A 1 343 ? 4.220 -13.989 14.137 1.00 35.56 343 LEU A CA 1
ATOM 2585 C C . LEU A 1 343 ? 3.213 -13.512 13.087 1.00 35.56 343 LEU A C 1
ATOM 2587 O O . LEU A 1 343 ? 3.573 -13.240 11.938 1.00 35.56 343 LEU A O 1
ATOM 2591 N N . LEU A 1 344 ? 1.948 -13.401 13.490 1.00 31.69 344 LEU A N 1
ATOM 2592 C CA . LEU A 1 344 ? 0.965 -12.588 12.783 1.00 31.69 344 LEU A CA 1
ATOM 2593 C C . LEU A 1 344 ? 1.326 -11.137 13.093 1.00 31.69 344 LEU A C 1
ATOM 2595 O O . LEU A 1 344 ? 0.970 -10.583 14.130 1.00 31.69 344 LEU A O 1
ATOM 2599 N N . LEU A 1 345 ? 2.153 -10.542 12.234 1.00 34.53 345 LEU A N 1
ATOM 2600 C CA . LEU A 1 345 ? 2.554 -9.154 12.403 1.00 34.53 345 LEU A CA 1
ATOM 2601 C C . LEU A 1 345 ? 1.355 -8.243 12.128 1.00 34.53 345 LEU A C 1
ATOM 2603 O O . LEU A 1 345 ? 1.001 -7.998 10.976 1.00 34.53 345 LEU A O 1
ATOM 2607 N N . GLY A 1 346 ? 0.800 -7.663 13.188 1.00 33.16 346 GLY A N 1
ATOM 2608 C CA . GLY A 1 346 ? 0.212 -6.333 13.108 1.00 33.16 346 GLY A CA 1
ATOM 2609 C C . GLY A 1 346 ? 1.339 -5.314 12.939 1.00 33.16 346 GLY A C 1
ATOM 2610 O O . GLY A 1 346 ? 2.048 -5.060 13.903 1.00 33.16 346 GLY A O 1
ATOM 2611 N N . GLY A 1 347 ? 1.513 -4.814 11.708 1.00 26.98 347 GLY A N 1
ATOM 2612 C CA . GLY A 1 347 ? 2.236 -3.590 11.308 1.00 26.98 347 GLY A CA 1
ATOM 2613 C C . GLY A 1 347 ? 3.670 -3.368 11.841 1.00 26.98 347 GLY A C 1
ATOM 2614 O O . GLY A 1 347 ? 3.874 -3.232 13.045 1.00 26.98 347 GLY A O 1
ATOM 2615 N N . PRO A 1 348 ? 4.704 -3.230 10.987 1.00 28.39 348 PRO A N 1
ATOM 2616 C CA . PRO A 1 348 ? 6.038 -2.897 11.468 1.00 28.39 348 PRO A CA 1
ATOM 2617 C C . PRO A 1 348 ? 6.155 -1.408 11.816 1.00 28.39 348 PRO A C 1
ATOM 2619 O O . PRO A 1 348 ? 5.891 -0.537 10.990 1.00 28.39 348 PRO A O 1
ATOM 2622 N N . GLY A 1 349 ? 6.637 -1.141 13.031 1.00 26.31 349 GLY A N 1
ATOM 2623 C CA . GLY A 1 349 ? 7.165 0.157 13.421 1.00 26.31 349 GLY A CA 1
ATOM 2624 C C . GLY A 1 349 ? 8.379 0.563 12.581 1.00 26.31 349 GLY A C 1
ATOM 2625 O O . GLY A 1 349 ? 9.274 -0.247 12.321 1.00 26.31 349 GLY A O 1
ATOM 2626 N N . TRP A 1 350 ? 8.383 1.844 12.222 1.00 26.75 350 TRP A N 1
ATOM 2627 C CA . TRP A 1 350 ? 9.538 2.671 11.889 1.00 26.75 350 TRP A CA 1
ATOM 2628 C C . TRP A 1 350 ? 9.423 3.986 12.655 1.00 26.75 350 TRP A C 1
ATOM 2630 O O . TRP A 1 350 ? 8.281 4.486 12.777 1.00 26.75 350 TRP A O 1
#

Secondary structure (DSSP, 8-state):
-PPPHHHHHHHHHTSEEEB-TTS-PBPHHHHHHHHHHHHHHTT-TT-EEEEEEE---SS---SHHHHHHHHHHHHHHHHHHHHHHT--SEEEEEEEETGGG--SEEEEEEE--PPPPHHHHHHHHHHHH-----TT-SSPPHHHHHHHHHHHHHHHHHEEEEEEEE-TT--HHHHHHHHHHHHHHHHHHHHTT--TT--EEEEEPPTT----SS-EEEEEETT-SS----HHHHHS-SS-HHHHHHHHHHHSPPPB-TTT-PBPGGGHHHHHHHHHHHHT--S--EEEEEEESS--HHHHHHHHHHHHHHHHHHHHTT--S-EEEEEEES-----SS---S--B------

pLDDT: mean 75.52, std 16.71, range [26.31, 96.88]

Radius of gyration: 23.29 Å; chains: 1; bounding box: 57×54×62 Å